Protein AF-A0A6P2RUF4-F1 (afdb_monomer_lite)

Secondary structure (DSSP, 8-state):
----------------PPPP--------HHHHHHHHHHHHHHHTTS-HHHHHHHHHHHHHHHHHHHHHHHHHHHH--SHHHHHHHHHTSS----SSEEEP--HHHHHHHHHHHHHHHHTT---TTEEEEEEE-SSEEEEEEEETTTEEEEEEEETTTTEEEEEEESS--GGGS--TTTT--EEE--HHHHGGGB-HHHHHHTTTS--B---EEETTEEEEEEEEEEETTEEEEEEEEEEESTT--SPPB-HHHHHHHHHTTSS-TT--TTBEEEETTEEEEEEEEEEEEES-------S------------------------------

Foldseek 3Di:
DDPDDDDDDDDDDDDDDQFDFQDQDFDFLQCVVVLLVQLLVVLVVDPPVSSVVLVQQSVQVVVVVVVVLVVLCVPDPDPVSNVCNRRCNPHGDDQKGWGDDDLVVLVVQLVVLVCCQVVVPDDPQKDWDWADDPQKTKIKIQGPSNWMWIKIAGPQPRDIIIITGSHYHSSPPDALRHVAAEAEDDCVQCVVQECLVQQQVQAQHAGAGDWGDDPNFTWHFNDKDDGNQKIKTKIFGKAAPVVDPDAADRSNRVVVCVVSSSHDPPDQFRYWHAYVNGIITGHHIHMYMDNNRDDDDDPDPPPPPPDDDDDDDDDDDPDPDDDDDDDDD

Structure (mmCIF, N/CA/C/O backbone):
data_AF-A0A6P2RUF4-F1
#
_entry.id   AF-A0A6P2RUF4-F1
#
loop_
_atom_site.group_PDB
_atom_site.id
_atom_site.type_symbol
_atom_site.label_atom_id
_atom_site.label_alt_id
_atom_site.label_comp_id
_atom_site.label_asym_id
_atom_site.label_entity_id
_atom_site.label_seq_id
_atom_site.pdbx_PDB_ins_code
_atom_site.Cartn_x
_atom_site.Cartn_y
_atom_site.Cartn_z
_atom_site.occupancy
_atom_site.B_iso_or_equiv
_atom_site.auth_seq_id
_atom_site.auth_comp_id
_atom_site.auth_asym_id
_atom_site.auth_atom_id
_atom_site.pdbx_PDB_model_num
ATOM 1 N N . MET A 1 1 ? 26.516 -6.648 -35.253 1.00 29.33 1 MET A N 1
ATOM 2 C CA . MET A 1 1 ? 26.757 -6.989 -33.838 1.00 29.33 1 MET A CA 1
ATOM 3 C C . MET A 1 1 ? 25.399 -6.951 -33.155 1.00 29.33 1 MET A C 1
ATOM 5 O O . MET A 1 1 ? 24.862 -5.873 -32.950 1.00 29.33 1 MET A O 1
ATOM 9 N N . GLN A 1 2 ? 24.774 -8.114 -32.992 1.00 25.47 2 GLN A N 1
ATOM 10 C CA . GLN A 1 2 ? 23.436 -8.259 -32.423 1.00 25.47 2 GLN A CA 1
ATOM 11 C C . GLN A 1 2 ? 23.597 -8.310 -30.902 1.00 25.47 2 GLN A C 1
ATOM 13 O O . GLN A 1 2 ? 24.119 -9.286 -30.373 1.00 25.47 2 GLN A O 1
ATOM 18 N N . ILE A 1 3 ? 23.237 -7.225 -30.220 1.00 31.23 3 ILE A N 1
ATOM 19 C CA . ILE A 1 3 ? 23.142 -7.194 -28.758 1.00 31.23 3 ILE A CA 1
ATOM 20 C C . ILE A 1 3 ? 21.803 -7.862 -28.442 1.00 31.23 3 ILE A C 1
ATOM 22 O O . ILE A 1 3 ? 20.751 -7.240 -28.559 1.00 31.23 3 ILE A O 1
ATOM 26 N N . GLY A 1 4 ? 21.844 -9.176 -28.224 1.00 31.09 4 GLY A N 1
ATOM 27 C CA . GLY A 1 4 ? 20.666 -9.986 -27.937 1.00 31.09 4 GLY A CA 1
ATOM 28 C C . GLY A 1 4 ? 20.158 -9.699 -26.531 1.00 31.09 4 GLY A C 1
ATOM 29 O O . GLY A 1 4 ? 20.913 -9.805 -25.568 1.00 31.09 4 GLY A O 1
ATOM 30 N N . PHE A 1 5 ? 18.887 -9.330 -26.431 1.00 43.12 5 PHE A N 1
ATOM 31 C CA . PHE A 1 5 ? 18.155 -9.378 -25.177 1.00 43.12 5 PHE A CA 1
ATOM 32 C C . PHE A 1 5 ? 17.820 -10.839 -24.869 1.00 43.12 5 PHE A C 1
ATOM 34 O O . PHE A 1 5 ? 17.279 -11.540 -25.724 1.00 43.12 5 PHE A O 1
ATOM 41 N N . ASP A 1 6 ? 18.169 -11.296 -23.670 1.00 36.38 6 ASP A N 1
ATOM 42 C CA . ASP A 1 6 ? 17.827 -12.631 -23.186 1.00 36.38 6 ASP A CA 1
ATOM 43 C C . ASP A 1 6 ? 16.490 -12.555 -22.435 1.00 36.38 6 ASP A C 1
ATOM 45 O O . ASP A 1 6 ? 16.421 -12.083 -21.296 1.00 36.38 6 ASP A O 1
ATOM 49 N N . PHE A 1 7 ? 15.411 -12.951 -23.111 1.00 43.47 7 PHE A N 1
ATOM 50 C CA . PHE A 1 7 ? 14.076 -13.053 -22.530 1.00 43.47 7 PHE A CA 1
ATOM 51 C C . PHE A 1 7 ? 13.758 -14.536 -22.327 1.00 43.47 7 PHE A C 1
ATOM 53 O O . PHE A 1 7 ? 13.530 -15.271 -23.285 1.00 43.47 7 PHE A O 1
ATOM 60 N N . GLY A 1 8 ? 13.779 -14.978 -21.069 1.00 34.34 8 GLY A N 1
ATOM 61 C CA . GLY A 1 8 ? 13.391 -16.336 -20.699 1.00 34.34 8 GLY A CA 1
ATOM 62 C C . GLY A 1 8 ? 11.923 -16.618 -21.028 1.00 34.34 8 GLY A C 1
ATOM 63 O O . GLY A 1 8 ? 11.067 -15.752 -20.865 1.00 34.34 8 GLY A O 1
ATOM 64 N N . ASP A 1 9 ? 11.667 -17.842 -21.480 1.00 37.94 9 ASP A N 1
ATOM 65 C CA . ASP A 1 9 ? 10.368 -18.379 -21.891 1.00 37.94 9 ASP A CA 1
ATOM 66 C C . ASP A 1 9 ? 9.356 -18.361 -20.726 1.00 37.94 9 ASP A C 1
ATOM 68 O O . ASP A 1 9 ? 9.632 -18.904 -19.650 1.00 37.94 9 ASP A O 1
ATOM 72 N N . ILE A 1 10 ? 8.193 -17.722 -20.909 1.00 41.75 10 ILE A N 1
ATOM 73 C CA . ILE A 1 10 ? 7.127 -17.665 -19.896 1.00 41.75 10 ILE A CA 1
ATOM 74 C C . ILE A 1 10 ? 5.843 -18.234 -20.500 1.00 41.75 10 ILE A C 1
ATOM 76 O O . ILE A 1 10 ? 5.136 -17.582 -21.265 1.00 41.75 10 ILE A O 1
ATOM 80 N N . GLY A 1 11 ? 5.561 -19.488 -20.149 1.00 34.41 11 GLY A N 1
ATOM 81 C CA . GLY A 1 11 ? 4.358 -20.201 -20.552 1.00 34.41 11 GLY A CA 1
ATOM 82 C C . GLY A 1 11 ? 3.099 -19.836 -19.753 1.00 34.41 11 GLY A C 1
ATOM 83 O O . GLY A 1 11 ? 3.159 -19.449 -18.588 1.00 34.41 11 GLY A O 1
ATOM 84 N N . ALA A 1 12 ? 1.971 -20.104 -20.422 1.00 34.78 12 ALA A N 1
ATOM 85 C CA . ALA A 1 12 ? 0.573 -20.173 -19.980 1.00 34.78 12 ALA A CA 1
ATOM 86 C C . ALA A 1 12 ? -0.125 -18.862 -19.559 1.00 34.78 12 ALA A C 1
ATOM 88 O O . ALA A 1 12 ? 0.010 -18.366 -18.442 1.00 34.78 12 ALA A O 1
ATOM 89 N N . VAL A 1 13 ? -1.000 -18.394 -20.461 1.00 37.53 13 VAL A N 1
ATOM 90 C CA . VAL A 1 13 ? -2.043 -17.385 -20.229 1.00 37.53 13 VAL A CA 1
ATOM 91 C C . VAL A 1 13 ? -2.983 -17.884 -19.127 1.00 37.53 13 VAL A C 1
ATOM 93 O O . VAL A 1 13 ? -3.728 -18.844 -19.326 1.00 37.53 13 VAL A O 1
ATOM 96 N N . LYS A 1 14 ? -2.929 -17.249 -17.951 1.00 35.69 14 LYS A N 1
ATOM 97 C CA . LYS A 1 14 ? -3.907 -17.454 -16.877 1.00 35.69 14 LYS A CA 1
ATOM 98 C C . LYS A 1 14 ? -5.155 -16.616 -17.145 1.00 35.69 14 LYS A C 1
ATOM 100 O O . LYS A 1 14 ? -5.070 -15.469 -17.573 1.00 35.69 14 LYS A O 1
ATOM 105 N N . GLU A 1 15 ? -6.301 -17.221 -16.872 1.00 29.05 15 GLU A N 1
ATOM 106 C CA . GLU A 1 15 ? -7.628 -16.613 -16.920 1.00 29.05 15 GLU A CA 1
ATOM 107 C C . GLU A 1 15 ? -7.664 -15.336 -16.056 1.00 29.05 15 GLU A C 1
ATOM 109 O O . GLU A 1 15 ? -7.283 -15.355 -14.882 1.00 29.05 15 GLU A O 1
ATOM 114 N N . VAL A 1 16 ? -8.064 -14.208 -16.653 1.00 40.50 16 VAL A N 1
ATOM 115 C CA . VAL A 1 16 ? -8.092 -12.896 -15.991 1.00 40.50 16 VAL A CA 1
ATOM 116 C C . VAL A 1 16 ? -9.360 -12.807 -15.144 1.00 40.50 16 VAL A C 1
ATOM 118 O O . VAL A 1 16 ? -10.446 -12.529 -15.652 1.00 40.50 16 VAL A O 1
ATOM 121 N N . LEU A 1 17 ? -9.228 -13.066 -13.843 1.00 38.59 17 LEU A N 1
ATOM 122 C CA . LEU A 1 17 ? -10.263 -12.741 -12.860 1.00 38.59 17 LEU A CA 1
ATOM 123 C C . LEU A 1 17 ? -10.517 -11.218 -12.862 1.00 38.59 17 LEU A C 1
ATOM 125 O O . LEU A 1 17 ? -9.578 -10.453 -13.097 1.00 38.59 17 LEU A O 1
ATOM 129 N N . PRO A 1 18 ? -11.753 -10.750 -12.597 1.00 45.94 18 PRO A N 1
ATOM 130 C CA . PRO A 1 18 ? -12.026 -9.321 -12.470 1.00 45.94 18 PRO A CA 1
ATOM 131 C C . PRO A 1 18 ? -11.094 -8.699 -11.421 1.00 45.94 18 PRO A C 1
ATOM 133 O O . PRO A 1 18 ? -10.984 -9.209 -10.305 1.00 45.94 18 PRO A O 1
ATOM 136 N N . SER A 1 19 ? -10.398 -7.623 -11.809 1.00 54.00 19 SER A N 1
ATOM 137 C CA . SER A 1 19 ? -9.407 -6.951 -10.960 1.00 54.00 19 SER A CA 1
ATOM 138 C C . SER A 1 19 ? -10.047 -6.529 -9.632 1.00 54.00 19 SER A C 1
ATOM 140 O O . SER A 1 19 ? -11.151 -5.971 -9.646 1.00 54.00 19 SER A O 1
ATOM 142 N N . PRO A 1 20 ? -9.403 -6.782 -8.479 1.00 64.81 20 PRO A N 1
ATOM 143 C CA . PRO A 1 20 ? -9.912 -6.292 -7.210 1.00 64.81 20 PRO A CA 1
ATOM 144 C C . PRO A 1 20 ? -9.980 -4.761 -7.229 1.00 64.81 20 PRO A C 1
ATOM 146 O O . PRO A 1 20 ? -9.046 -4.084 -7.656 1.00 64.81 20 PRO A O 1
ATOM 149 N N . VAL A 1 21 ? -11.092 -4.209 -6.746 1.00 79.19 21 VAL A N 1
ATOM 150 C CA . VAL A 1 21 ? -11.297 -2.760 -6.708 1.00 79.19 21 VAL A CA 1
ATOM 151 C C . VAL A 1 21 ? -10.516 -2.179 -5.525 1.00 79.19 21 VAL A C 1
ATOM 153 O O . VAL A 1 21 ? -10.873 -2.394 -4.368 1.00 79.19 21 VAL A O 1
ATOM 156 N N . TRP A 1 22 ? -9.483 -1.385 -5.802 1.00 80.62 22 TRP A N 1
ATOM 157 C CA . TRP A 1 22 ? -8.642 -0.661 -4.834 1.00 80.62 22 TRP A CA 1
ATOM 158 C C . TRP A 1 22 ? -9.345 0.538 -4.180 1.00 80.62 22 TRP A C 1
ATOM 160 O O . TRP A 1 22 ? -8.706 1.522 -3.800 1.00 80.62 22 TRP A O 1
ATOM 170 N N . LYS A 1 23 ? -10.675 0.492 -4.077 1.00 79.94 23 LYS A N 1
ATOM 171 C CA . LYS A 1 23 ? -11.485 1.566 -3.513 1.00 79.94 23 LYS A CA 1
ATOM 172 C C . LYS A 1 23 ? -11.602 1.331 -2.010 1.00 79.94 23 LYS A C 1
ATOM 174 O O . LYS A 1 23 ? -12.264 0.371 -1.619 1.00 79.94 23 LYS A O 1
ATOM 179 N N . PRO A 1 24 ? -10.996 2.177 -1.158 1.00 76.00 24 PRO A N 1
ATOM 180 C CA . PRO A 1 24 ? -11.224 2.074 0.276 1.00 76.00 24 PRO A CA 1
ATOM 181 C C . PRO A 1 24 ? -12.705 2.325 0.563 1.00 76.00 24 PRO A C 1
ATOM 183 O O . PRO A 1 24 ? -13.324 3.188 -0.074 1.00 76.00 24 PRO A O 1
ATOM 186 N N . ALA A 1 25 ? -13.278 1.595 1.521 1.00 78.19 25 ALA A N 1
ATOM 187 C CA . ALA A 1 25 ? -14.630 1.910 1.952 1.00 78.19 25 ALA A CA 1
ATOM 188 C C . ALA A 1 25 ? -14.626 3.274 2.647 1.00 78.19 25 ALA A C 1
ATOM 190 O O . ALA A 1 25 ? -13.729 3.610 3.422 1.00 78.19 25 ALA A O 1
ATOM 191 N N . ARG A 1 26 ? -15.641 4.073 2.341 1.00 77.81 26 ARG A N 1
ATOM 192 C CA . ARG A 1 26 ? -15.817 5.419 2.878 1.00 77.81 26 ARG A CA 1
ATOM 193 C C . ARG A 1 26 ? -17.242 5.516 3.398 1.00 77.81 26 ARG A C 1
ATOM 195 O O . ARG A 1 26 ? -18.123 5.878 2.622 1.00 77.81 26 ARG A O 1
ATOM 202 N N . PRO A 1 27 ? -17.492 5.074 4.641 1.00 77.62 27 PRO A N 1
ATOM 203 C CA . PRO A 1 27 ? -18.815 5.204 5.222 1.00 77.62 27 PRO A CA 1
ATOM 204 C C . PRO A 1 27 ? -19.169 6.684 5.355 1.00 77.62 27 PRO A C 1
ATOM 206 O O . PRO A 1 27 ? -18.312 7.510 5.680 1.00 77.62 27 PRO A O 1
ATOM 209 N N . SER A 1 28 ? -20.433 7.010 5.113 1.00 79.56 28 SER A N 1
ATOM 210 C CA . SER A 1 28 ? -20.954 8.347 5.393 1.00 79.56 28 SER A CA 1
ATOM 211 C C . SER A 1 28 ? -20.921 8.638 6.900 1.00 79.56 28 SER A C 1
ATOM 213 O O . SER A 1 28 ? -20.895 7.719 7.728 1.00 79.56 28 SER A O 1
ATOM 215 N N . LEU A 1 29 ? -20.979 9.917 7.285 1.00 78.44 29 LEU A N 1
ATOM 216 C CA . LEU A 1 29 ? -21.034 10.296 8.705 1.00 78.44 29 LEU A CA 1
ATOM 217 C C . LEU A 1 29 ? -22.257 9.698 9.414 1.00 78.44 29 LEU A C 1
ATOM 219 O O . LEU A 1 29 ? -22.182 9.347 10.590 1.00 78.44 29 LEU A O 1
ATOM 223 N N . ARG A 1 30 ? -23.372 9.532 8.691 1.00 79.56 30 ARG A N 1
ATOM 224 C CA . ARG A 1 30 ? -24.600 8.907 9.208 1.00 79.56 30 ARG A CA 1
ATOM 225 C C . ARG A 1 30 ? -24.425 7.433 9.536 1.00 79.56 30 ARG A C 1
ATOM 227 O O . ARG A 1 30 ? -24.973 6.947 10.521 1.00 79.56 30 ARG A O 1
ATOM 234 N N . GLU A 1 31 ? -23.694 6.712 8.698 1.00 84.81 31 GLU A N 1
ATOM 235 C CA . GLU A 1 31 ? -23.482 5.278 8.886 1.00 84.81 31 GLU A CA 1
ATOM 236 C C . GLU A 1 31 ? -22.466 4.996 9.982 1.00 84.81 31 GLU A C 1
ATOM 238 O O . GLU A 1 31 ? -22.540 3.958 10.637 1.00 84.81 31 GLU A O 1
ATOM 243 N N . TRP A 1 32 ? -21.529 5.916 10.189 1.00 83.69 32 TRP A N 1
ATOM 244 C CA . TRP A 1 32 ? -20.352 5.672 10.999 1.00 83.69 32 TRP A CA 1
ATOM 245 C C . TRP A 1 32 ? -20.669 5.304 12.460 1.00 83.69 32 TRP A C 1
ATOM 247 O O . TRP A 1 32 ? -20.106 4.336 12.968 1.00 83.69 32 TRP A O 1
ATOM 257 N N . GLY A 1 33 ? -21.625 5.986 13.105 1.00 84.75 33 GLY A N 1
ATOM 258 C CA . GLY A 1 33 ? -22.038 5.652 14.477 1.00 84.75 33 GLY A CA 1
ATOM 259 C C . GLY A 1 33 ? -22.602 4.232 14.587 1.00 84.75 33 GLY A C 1
ATOM 260 O O . GLY A 1 33 ? -22.160 3.446 15.421 1.00 84.75 33 GLY A O 1
ATOM 261 N N . ARG A 1 34 ? -23.500 3.861 13.664 1.00 89.94 34 ARG A N 1
ATOM 262 C CA . ARG A 1 34 ? -24.049 2.499 13.590 1.00 89.94 34 ARG A CA 1
ATOM 263 C C . ARG A 1 34 ? -22.948 1.463 13.352 1.00 89.94 34 ARG A C 1
ATOM 265 O O . ARG A 1 34 ? -22.972 0.409 13.975 1.00 89.94 34 ARG A O 1
ATOM 272 N N . LEU A 1 35 ? -22.004 1.750 12.454 1.00 90.62 35 LEU A N 1
ATOM 273 C CA . LEU A 1 35 ? -20.911 0.834 12.126 1.00 90.62 35 LEU A CA 1
ATOM 274 C C . LEU A 1 35 ? -19.967 0.606 13.310 1.00 90.62 35 LEU A C 1
ATOM 276 O O . LEU A 1 35 ? -19.526 -0.523 13.503 1.00 90.62 35 LEU A O 1
ATOM 280 N N . LEU A 1 36 ? -19.680 1.634 14.114 1.00 91.56 36 LEU A N 1
ATOM 281 C CA . LEU A 1 36 ? -18.925 1.441 15.351 1.00 91.56 36 LEU A CA 1
ATOM 282 C C . LEU A 1 36 ? -19.688 0.600 16.368 1.00 91.56 36 LEU A C 1
ATOM 284 O O . LEU A 1 36 ? -19.091 -0.279 16.976 1.00 91.56 36 LEU A O 1
ATOM 288 N N . ASP A 1 37 ? -20.984 0.846 16.549 1.00 93.12 37 ASP A N 1
ATOM 289 C CA . ASP A 1 37 ? -21.790 0.076 17.500 1.00 93.12 37 ASP A CA 1
ATOM 290 C C . ASP A 1 37 ? -21.910 -1.397 17.060 1.00 93.12 37 ASP A C 1
ATOM 292 O O . ASP A 1 37 ? -21.894 -2.316 17.882 1.00 93.12 37 ASP A O 1
ATOM 296 N N . ASP A 1 38 ? -21.991 -1.645 15.749 1.00 94.50 38 ASP A N 1
ATOM 297 C CA . ASP A 1 38 ? -21.906 -2.986 15.166 1.00 94.50 38 ASP A CA 1
ATOM 298 C C . ASP A 1 38 ? -20.533 -3.626 15.435 1.00 94.50 38 ASP A C 1
ATOM 300 O O . ASP A 1 38 ? -20.474 -4.763 15.917 1.00 94.50 38 ASP A O 1
ATOM 304 N N . ALA A 1 39 ? -19.443 -2.888 15.200 1.00 94.69 39 ALA A N 1
ATOM 305 C CA . ALA A 1 39 ? -18.080 -3.348 15.450 1.00 94.69 39 ALA A CA 1
ATOM 306 C C . ALA A 1 39 ? -17.830 -3.649 16.937 1.00 94.69 39 ALA A C 1
ATOM 308 O O . ALA A 1 39 ? -17.214 -4.661 17.261 1.00 94.69 39 ALA A O 1
ATOM 309 N N . GLU A 1 40 ? -18.352 -2.830 17.850 1.00 95.56 40 GLU A N 1
ATOM 310 C CA . GLU A 1 40 ? -18.235 -3.013 19.299 1.00 95.56 40 GLU A CA 1
ATOM 311 C C . GLU A 1 40 ? -18.977 -4.263 19.783 1.00 95.56 40 GLU A C 1
ATOM 313 O O . GLU A 1 40 ? -18.505 -4.973 20.671 1.00 95.56 40 GLU A O 1
ATOM 318 N N . ARG A 1 41 ? -20.114 -4.605 19.170 1.00 95.88 41 ARG A N 1
ATOM 319 C CA . ARG A 1 41 ? -20.782 -5.885 19.444 1.00 95.88 41 ARG A CA 1
ATOM 320 C C . ARG A 1 41 ? -19.980 -7.064 18.906 1.00 95.88 41 ARG A C 1
ATOM 322 O O . ARG A 1 41 ? -19.810 -8.059 19.610 1.00 95.88 41 ARG A O 1
ATOM 329 N N . ALA A 1 42 ? -19.480 -6.954 17.678 1.00 95.19 42 ALA A N 1
ATOM 330 C CA . ALA A 1 42 ? -18.713 -8.013 17.032 1.00 95.19 42 ALA A CA 1
ATOM 331 C C . ALA A 1 42 ? -17.363 -8.270 17.729 1.00 95.19 42 ALA A C 1
ATOM 333 O O . ALA A 1 42 ? -16.947 -9.424 17.843 1.00 95.19 42 ALA A O 1
ATOM 334 N N . VAL A 1 43 ? -16.718 -7.235 18.285 1.00 96.38 43 VAL A N 1
ATOM 335 C CA . VAL A 1 43 ? -15.415 -7.358 18.962 1.00 96.38 43 VAL A CA 1
ATOM 336 C C . VAL A 1 43 ? -15.465 -8.310 20.159 1.00 96.38 43 VAL A C 1
ATOM 338 O O . VAL A 1 43 ? -14.493 -9.010 20.438 1.00 96.38 43 VAL A O 1
ATOM 341 N N . GLN A 1 44 ? -16.618 -8.414 20.830 1.00 95.19 44 GLN A N 1
ATOM 342 C CA . GLN A 1 44 ? -16.803 -9.295 21.988 1.00 95.19 44 GLN A CA 1
ATOM 343 C C . GLN A 1 44 ? -16.705 -10.783 21.637 1.00 95.19 44 GLN A C 1
ATOM 345 O O . GLN A 1 44 ? -16.486 -11.613 22.523 1.00 95.19 44 GLN A O 1
ATOM 350 N N . LEU A 1 45 ? -16.850 -11.127 20.355 1.00 93.56 45 LEU A N 1
ATOM 351 C CA . LEU A 1 45 ? -16.741 -12.493 19.851 1.00 93.56 45 LEU A CA 1
ATOM 352 C C . LEU A 1 45 ? -15.304 -12.866 19.461 1.00 93.56 45 LEU A C 1
ATOM 354 O O . LEU A 1 45 ? -15.027 -14.043 19.242 1.00 93.56 45 LEU A O 1
ATOM 358 N N . LEU A 1 46 ? -14.386 -11.896 19.398 1.00 94.38 46 LEU A N 1
ATOM 359 C CA . LEU A 1 46 ? -12.997 -12.142 19.017 1.00 94.38 46 LEU A CA 1
ATOM 360 C C . LEU A 1 46 ? -12.196 -12.818 20.144 1.00 94.38 46 LEU A C 1
ATOM 362 O O . LEU A 1 46 ? -12.539 -12.661 21.327 1.00 94.38 46 LEU A O 1
ATOM 366 N N . PRO A 1 47 ? -11.102 -13.534 19.814 1.00 92.88 47 PRO A N 1
ATOM 367 C CA . PRO A 1 47 ? -10.161 -14.038 20.809 1.00 92.88 47 PRO A CA 1
ATOM 368 C C . PRO A 1 47 ? -9.546 -12.904 21.642 1.00 92.88 47 PRO A C 1
ATOM 370 O O . PRO A 1 47 ? -9.621 -11.732 21.282 1.00 92.88 47 PRO A O 1
ATOM 373 N N . TYR A 1 48 ? -8.957 -13.249 22.790 1.00 93.06 48 TYR A N 1
ATOM 374 C CA . TYR A 1 48 ? -8.533 -12.274 23.805 1.00 93.06 48 TYR A CA 1
ATOM 375 C C . TYR A 1 48 ? -7.621 -11.160 23.259 1.00 93.06 48 TYR A C 1
ATOM 377 O O . TYR A 1 48 ? -7.840 -9.989 23.568 1.00 93.06 48 TYR A O 1
ATOM 385 N N . VAL A 1 49 ? -6.626 -11.514 22.438 1.00 92.75 49 VAL A N 1
ATOM 386 C CA . VAL A 1 49 ? -5.635 -10.560 21.918 1.00 92.75 49 VAL A CA 1
ATOM 387 C C . VAL A 1 49 ? -6.273 -9.611 20.905 1.00 92.75 49 VAL A C 1
ATOM 389 O O . VAL A 1 49 ? -6.202 -8.394 21.073 1.00 92.75 49 VAL A O 1
ATOM 392 N N . GLU A 1 50 ? -6.962 -10.146 19.897 1.00 94.56 50 GLU A N 1
ATOM 393 C CA . GLU A 1 50 ? -7.643 -9.355 18.871 1.00 94.56 50 GLU A CA 1
ATOM 394 C C . GLU A 1 50 ? -8.726 -8.479 19.488 1.00 94.56 50 GLU A C 1
ATOM 396 O O . GLU A 1 50 ? -8.841 -7.310 19.132 1.00 94.56 50 GLU A O 1
ATOM 401 N N . ARG A 1 51 ? -9.473 -9.003 20.464 1.00 95.81 51 ARG A N 1
ATOM 402 C CA . ARG A 1 51 ? -10.467 -8.228 21.204 1.00 95.81 51 ARG A CA 1
ATOM 403 C C . ARG A 1 51 ? -9.842 -7.001 21.854 1.00 95.81 51 ARG A C 1
ATOM 405 O O . ARG A 1 51 ? -10.355 -5.907 21.665 1.00 95.81 51 ARG A O 1
ATOM 412 N N . ALA A 1 52 ? -8.731 -7.161 22.573 1.00 95.00 52 ALA A N 1
ATOM 413 C CA . ALA A 1 52 ? -8.051 -6.039 23.215 1.00 95.00 52 ALA A CA 1
ATOM 414 C C . ALA A 1 52 ? -7.569 -4.993 22.193 1.00 95.00 52 ALA A C 1
ATOM 416 O O . ALA A 1 52 ? -7.782 -3.796 22.391 1.00 95.00 52 ALA A O 1
ATOM 417 N N . ILE A 1 53 ? -6.975 -5.444 21.081 1.00 95.38 53 ILE A N 1
ATOM 418 C CA . ILE A 1 53 ? -6.491 -4.571 20.000 1.00 95.38 53 ILE A CA 1
ATOM 419 C C . ILE A 1 53 ? -7.649 -3.783 19.379 1.00 95.38 53 ILE A C 1
ATOM 421 O O . ILE A 1 53 ? -7.597 -2.554 19.296 1.00 95.38 53 ILE A O 1
ATOM 425 N N . PHE A 1 54 ? -8.701 -4.477 18.944 1.00 96.69 54 PHE A N 1
ATOM 426 C CA . PHE A 1 54 ? -9.826 -3.851 18.260 1.00 96.69 54 PHE A CA 1
ATOM 427 C C . PHE A 1 54 ? -10.653 -2.974 19.199 1.00 96.69 54 PHE A C 1
ATOM 429 O O . PHE A 1 54 ? -11.061 -1.900 18.774 1.00 96.69 54 PHE A O 1
ATOM 436 N N . SER A 1 55 ? -10.849 -3.349 20.467 1.00 96.38 55 SER A N 1
ATOM 437 C CA . SER A 1 55 ? -11.532 -2.486 21.439 1.00 96.38 55 SER A CA 1
ATOM 438 C C . SER A 1 55 ? -10.812 -1.145 21.604 1.00 96.38 55 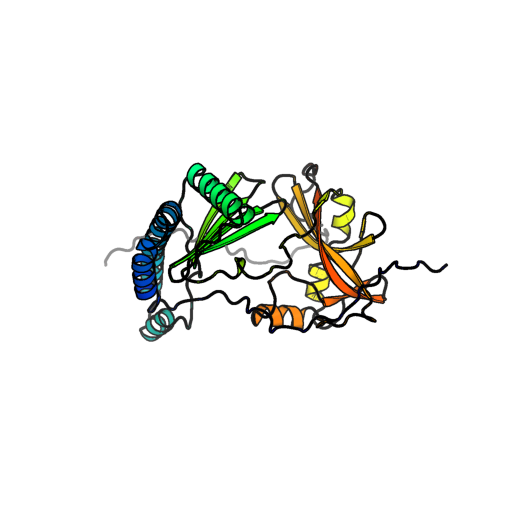SER A C 1
ATOM 440 O O . SER A 1 55 ? -11.457 -0.105 21.524 1.00 96.38 55 SER A O 1
ATOM 442 N N . ALA A 1 56 ? -9.480 -1.142 21.736 1.00 94.69 56 ALA A N 1
ATOM 443 C CA . ALA A 1 56 ? -8.712 0.104 21.811 1.00 94.69 56 ALA A CA 1
ATOM 444 C C . ALA A 1 56 ? -8.837 0.948 20.528 1.00 94.69 56 ALA A C 1
ATOM 446 O O . ALA A 1 56 ? -8.965 2.171 20.586 1.00 94.69 56 ALA A O 1
ATOM 447 N N . CYS A 1 57 ? -8.839 0.298 19.362 1.00 95.38 57 CYS A N 1
ATOM 448 C CA . CYS A 1 57 ? -8.987 0.977 18.076 1.00 95.38 57 CYS A CA 1
ATOM 449 C C . CYS A 1 57 ? -10.394 1.563 17.866 1.00 95.38 57 CYS A C 1
ATOM 451 O O . CYS A 1 57 ? -10.516 2.661 17.327 1.00 95.38 57 CYS A O 1
ATOM 453 N N . ILE A 1 58 ? -11.442 0.854 18.296 1.00 95.00 58 ILE A N 1
ATOM 454 C CA . ILE A 1 58 ? -12.841 1.304 18.236 1.00 95.00 58 ILE A CA 1
ATOM 455 C C . ILE A 1 58 ? -13.039 2.526 19.135 1.00 95.00 58 ILE A C 1
ATOM 457 O O . ILE A 1 58 ? -13.617 3.510 18.682 1.00 95.00 58 ILE A O 1
ATOM 461 N N . GLU A 1 59 ? -12.507 2.510 20.359 1.00 93.62 59 GLU A N 1
ATOM 462 C CA . GLU A 1 59 ? -12.550 3.666 21.266 1.00 93.62 59 GLU A CA 1
ATOM 463 C C . GLU A 1 59 ? -11.825 4.883 20.674 1.00 93.62 59 GLU A C 1
ATOM 465 O O . GLU A 1 59 ? -12.379 5.982 20.615 1.00 93.62 59 GLU A O 1
ATOM 470 N N . ALA A 1 60 ? -10.615 4.689 20.138 1.00 92.00 60 ALA A N 1
ATOM 471 C CA . ALA A 1 60 ? -9.874 5.762 19.474 1.00 92.00 60 ALA A CA 1
ATOM 472 C C . ALA A 1 60 ? -10.627 6.316 18.251 1.00 92.00 60 ALA A C 1
ATOM 474 O O . ALA A 1 60 ? -10.673 7.530 18.039 1.00 92.00 60 ALA A O 1
ATOM 475 N N . ALA A 1 61 ? -11.258 5.441 17.462 1.00 90.50 61 ALA A N 1
ATOM 476 C CA . ALA A 1 61 ? -12.131 5.845 16.369 1.00 90.50 61 ALA A CA 1
ATOM 477 C C . ALA A 1 61 ? -13.316 6.664 16.874 1.00 90.50 61 ALA A C 1
ATOM 479 O O . ALA A 1 61 ? -13.599 7.706 16.279 1.00 90.50 61 ALA A O 1
ATOM 480 N N . ARG A 1 62 ? -13.957 6.233 17.970 1.00 90.00 62 ARG A N 1
ATOM 481 C CA . ARG A 1 62 ? -15.108 6.905 18.581 1.00 90.00 62 ARG A CA 1
ATOM 482 C C . ARG A 1 62 ? -14.790 8.369 18.893 1.00 90.00 62 ARG A C 1
ATOM 484 O O . ARG A 1 62 ? -15.508 9.261 18.443 1.00 90.00 62 ARG A O 1
ATOM 491 N N . THR A 1 63 ? -13.669 8.598 19.569 1.00 88.06 63 THR A N 1
ATOM 492 C CA . THR A 1 63 ? -13.187 9.936 19.937 1.00 88.06 63 THR A CA 1
ATOM 493 C C . THR A 1 63 ? -12.800 10.763 18.713 1.00 88.06 63 THR A C 1
ATOM 495 O O . THR A 1 63 ? -13.405 11.801 18.456 1.00 88.06 63 THR A O 1
ATOM 498 N N . HIS A 1 64 ? -11.858 10.276 17.895 1.00 84.00 64 HIS A N 1
ATOM 499 C CA . HIS A 1 64 ? -11.303 11.043 16.771 1.00 84.00 64 HIS A CA 1
ATOM 500 C C . HIS A 1 64 ? -12.382 11.546 15.803 1.00 84.00 64 HIS A C 1
ATOM 502 O O . HIS A 1 64 ? -12.295 12.634 15.233 1.00 84.00 64 HIS A O 1
ATOM 508 N N . ARG A 1 65 ? -13.403 10.725 15.569 1.00 80.50 65 ARG A N 1
ATOM 509 C CA . ARG A 1 65 ? -14.473 11.029 14.617 1.00 80.50 65 ARG A CA 1
ATOM 510 C C . ARG A 1 65 ? -15.571 11.875 15.223 1.00 80.50 65 ARG A C 1
ATOM 512 O O . ARG A 1 65 ? -16.160 12.647 14.478 1.00 80.50 65 ARG A O 1
ATOM 519 N N . GLY A 1 66 ? -15.807 11.777 16.532 1.00 80.94 66 GLY A N 1
ATOM 520 C CA . GLY A 1 66 ? -16.602 12.771 17.249 1.00 80.94 66 GLY A CA 1
ATOM 521 C C . GLY A 1 66 ? -16.055 14.173 16.981 1.00 80.94 66 GLY A C 1
ATOM 522 O O . GLY A 1 66 ? -16.774 15.017 16.447 1.00 80.94 66 GLY A O 1
ATOM 523 N N . ASP A 1 67 ? -14.750 14.361 17.191 1.00 83.00 67 ASP A N 1
ATOM 524 C CA . ASP A 1 67 ? -14.067 15.641 16.962 1.00 83.00 67 ASP A CA 1
ATOM 525 C C . ASP A 1 67 ? -14.095 16.077 15.488 1.00 83.00 67 ASP A C 1
ATOM 527 O O . ASP A 1 67 ? -14.163 17.260 15.150 1.00 83.00 67 ASP A O 1
ATOM 531 N N . GLU A 1 68 ? -13.980 15.130 14.558 1.00 79.69 68 GLU A N 1
ATOM 532 C CA . GLU A 1 68 ? -14.014 15.410 13.121 1.00 79.69 68 GLU A CA 1
ATOM 533 C C . GLU A 1 68 ? -15.414 15.813 12.641 1.00 79.69 68 GLU A C 1
ATOM 535 O O . GLU A 1 68 ? -15.542 16.773 11.874 1.00 79.69 68 GLU A O 1
ATOM 540 N N . ILE A 1 69 ? -16.458 15.142 13.133 1.00 79.44 69 ILE A N 1
ATOM 541 C CA . ILE A 1 69 ? -17.858 15.489 12.872 1.00 79.44 69 ILE A CA 1
ATOM 542 C C . ILE A 1 69 ? -18.160 16.866 13.459 1.00 79.44 69 ILE A C 1
ATOM 544 O O . ILE A 1 69 ? -18.677 17.720 12.746 1.00 79.44 69 ILE A O 1
ATOM 548 N N . GLU A 1 70 ? -17.790 17.125 14.712 1.00 83.88 70 GLU A N 1
ATOM 549 C CA . GLU A 1 70 ? -18.024 18.414 15.369 1.00 83.88 70 GLU A CA 1
ATOM 550 C C . GLU A 1 70 ? -17.348 19.573 14.620 1.00 83.88 70 GLU A C 1
ATOM 552 O O . GLU A 1 70 ? -17.992 20.581 14.296 1.00 83.88 70 GLU A O 1
ATOM 557 N N . ARG A 1 71 ? -16.070 19.410 14.251 1.00 82.31 71 ARG A N 1
ATOM 558 C CA . ARG A 1 71 ? -15.338 20.400 13.443 1.00 82.31 71 ARG A CA 1
ATOM 559 C C . ARG A 1 71 ? -15.995 20.628 12.085 1.00 82.31 71 ARG A C 1
ATOM 561 O O . ARG A 1 71 ? -16.098 21.771 11.641 1.00 82.31 71 ARG A O 1
ATOM 568 N N . SER A 1 72 ? -16.453 19.563 11.432 1.00 77.94 72 SER A N 1
ATOM 569 C CA . SER A 1 72 ? -17.116 19.646 10.124 1.00 77.94 72 SER A CA 1
ATOM 570 C C . SER A 1 72 ? -18.465 20.362 10.221 1.00 77.94 72 SER A C 1
ATOM 572 O O . SER A 1 72 ? -18.747 21.262 9.431 1.00 77.94 72 SER A O 1
ATOM 574 N N . MET A 1 73 ? -19.263 20.038 11.240 1.00 80.25 73 MET A N 1
ATOM 575 C CA . MET A 1 73 ? -20.573 20.649 11.480 1.00 80.25 73 MET A CA 1
ATOM 576 C C . MET A 1 73 ? -20.467 22.134 11.842 1.00 80.25 73 MET A C 1
ATOM 578 O O . MET A 1 73 ? -21.325 22.920 11.442 1.00 80.25 73 MET A O 1
ATOM 582 N N . THR A 1 74 ? -19.396 22.530 12.535 1.00 83.81 74 THR A N 1
ATOM 583 C CA . THR A 1 74 ? -19.106 23.937 12.864 1.00 83.81 74 THR A CA 1
ATOM 584 C C . THR A 1 74 ? -18.716 24.752 11.626 1.00 83.81 74 THR A C 1
ATOM 586 O O . THR A 1 74 ? -19.041 25.933 11.531 1.00 83.81 74 THR A O 1
ATOM 589 N N . ARG A 1 75 ? -18.030 24.133 10.655 1.00 81.06 75 ARG A N 1
ATOM 590 C CA . ARG A 1 75 ? -17.607 24.794 9.406 1.00 81.06 75 ARG A CA 1
ATOM 591 C C . ARG A 1 75 ? -18.730 24.935 8.382 1.00 81.06 75 ARG A C 1
ATOM 593 O O . ARG A 1 75 ? -18.655 25.829 7.541 1.00 81.06 75 ARG A O 1
ATOM 600 N N . ALA A 1 76 ? -19.740 24.071 8.437 1.00 84.06 76 ALA A N 1
ATOM 601 C CA . ALA A 1 76 ? -20.885 24.124 7.538 1.00 84.06 76 ALA A CA 1
ATOM 602 C C . ALA A 1 76 ? -21.757 25.355 7.837 1.00 84.06 76 ALA A C 1
ATOM 604 O O . ALA A 1 76 ? -22.312 25.494 8.931 1.00 84.06 76 ALA A O 1
ATOM 605 N N . LYS A 1 77 ? -21.880 26.249 6.851 1.00 85.38 77 LYS A N 1
ATOM 606 C CA . LYS A 1 77 ? -22.575 27.540 6.975 1.00 85.38 77 LYS A CA 1
ATOM 607 C C . LYS A 1 77 ? -24.037 27.457 6.551 1.00 85.38 77 LYS A C 1
ATOM 609 O O . LYS A 1 77 ? -24.824 28.332 6.904 1.00 85.38 77 LYS A O 1
ATOM 614 N N . THR A 1 78 ? -24.403 26.418 5.806 1.00 88.12 78 THR A N 1
ATOM 615 C CA . THR A 1 78 ? -25.766 26.189 5.317 1.00 88.12 78 THR A CA 1
ATOM 616 C C . THR A 1 78 ? -26.262 24.784 5.647 1.00 88.12 78 THR A C 1
ATOM 618 O O . THR A 1 78 ? -25.479 23.848 5.815 1.00 88.12 78 THR A O 1
ATOM 621 N N . ASP A 1 79 ? -27.582 24.609 5.694 1.00 86.00 79 ASP A N 1
ATOM 622 C CA . ASP A 1 79 ? -28.183 23.288 5.915 1.00 86.00 79 ASP A CA 1
ATOM 623 C C . ASP A 1 79 ? -27.931 22.331 4.740 1.00 86.00 79 ASP A C 1
ATOM 625 O O . ASP A 1 79 ? -27.783 21.131 4.949 1.00 86.00 79 ASP A O 1
ATOM 629 N N . ALA A 1 80 ? -27.799 22.857 3.517 1.00 85.50 80 ALA A N 1
ATOM 630 C CA . ALA A 1 80 ? -27.425 22.064 2.348 1.00 85.50 80 ALA A CA 1
ATOM 631 C C . ALA A 1 80 ? -25.993 21.512 2.462 1.00 85.50 80 ALA A C 1
ATOM 633 O O . ALA A 1 80 ? -25.762 20.344 2.162 1.00 85.50 80 ALA A O 1
ATOM 634 N N . GLU A 1 81 ? -25.041 22.318 2.946 1.00 82.50 81 GLU A N 1
ATOM 635 C CA . GLU A 1 81 ? -23.670 21.861 3.215 1.00 82.50 81 GLU A CA 1
ATOM 636 C C . GLU A 1 81 ? -23.634 20.812 4.329 1.00 82.50 81 GLU A C 1
ATOM 638 O O . GLU A 1 81 ? -22.937 19.808 4.199 1.00 82.50 81 GLU A O 1
ATOM 643 N N . ARG A 1 82 ? -24.410 21.004 5.405 1.00 81.56 82 ARG A N 1
ATOM 644 C CA . ARG A 1 82 ? -24.532 20.007 6.482 1.00 81.56 82 ARG A CA 1
ATOM 645 C C . ARG A 1 82 ? -25.075 18.684 5.962 1.00 81.56 82 ARG A C 1
ATOM 647 O O . ARG A 1 82 ? -24.527 17.632 6.276 1.00 81.56 82 ARG A O 1
ATOM 654 N N . GLU A 1 83 ? -26.127 18.732 5.154 1.00 83.12 83 GLU A N 1
ATOM 655 C CA . GLU A 1 83 ? -26.738 17.531 4.593 1.00 83.12 83 GLU A CA 1
ATOM 656 C C . GLU A 1 83 ? -25.774 16.797 3.651 1.00 83.12 83 GLU A C 1
ATOM 658 O O . GLU A 1 83 ? -25.605 15.583 3.759 1.00 83.12 83 GLU A O 1
ATOM 663 N N . ALA A 1 84 ? -25.065 17.537 2.798 1.00 79.81 84 ALA A N 1
ATOM 664 C CA . ALA A 1 84 ? -24.072 16.980 1.887 1.00 79.81 84 ALA A CA 1
ATOM 665 C C . ALA A 1 84 ? -22.868 16.354 2.623 1.00 79.81 84 ALA A C 1
ATOM 667 O O . ALA A 1 84 ? -22.364 15.306 2.215 1.00 79.81 84 ALA A O 1
ATOM 668 N N . LEU A 1 85 ? -22.422 16.946 3.739 1.00 76.50 85 LEU A N 1
ATOM 669 C CA . LEU A 1 85 ? -21.398 16.355 4.613 1.00 76.50 85 LEU A CA 1
ATOM 670 C C . LEU A 1 85 ? -21.882 15.044 5.240 1.00 76.50 85 LEU A C 1
ATOM 672 O O . LEU A 1 85 ? -21.156 14.052 5.253 1.00 76.50 85 LEU A O 1
ATOM 676 N N . MET A 1 86 ? -23.123 15.021 5.729 1.00 77.88 86 MET A N 1
ATOM 677 C CA . MET A 1 86 ? -23.688 13.846 6.390 1.00 77.88 86 MET A CA 1
ATOM 678 C C . MET A 1 86 ? -23.874 12.657 5.444 1.00 77.88 86 MET A C 1
ATOM 680 O O . MET A 1 86 ? -23.737 11.512 5.881 1.00 77.88 86 MET A O 1
ATOM 684 N N . ASN A 1 87 ? -24.142 12.929 4.166 1.00 78.25 87 ASN A N 1
ATOM 685 C CA . ASN A 1 87 ? -24.310 11.921 3.120 1.00 78.25 87 ASN A CA 1
ATOM 686 C C . ASN A 1 87 ? -22.982 11.515 2.448 1.00 78.25 87 ASN A C 1
ATOM 688 O O . ASN A 1 87 ? -22.943 10.515 1.737 1.00 78.25 87 ASN A O 1
ATOM 692 N N . GLY A 1 88 ? -21.879 12.221 2.735 1.00 69.69 88 GLY A N 1
ATOM 693 C CA . GLY A 1 88 ? -20.556 11.932 2.172 1.00 69.69 88 GLY A CA 1
ATOM 694 C C . GLY A 1 88 ? -20.340 12.469 0.751 1.00 69.69 88 GLY A C 1
ATOM 695 O O . GLY A 1 88 ? -19.428 12.010 0.065 1.00 69.69 88 GLY A O 1
ATOM 696 N N . ASP A 1 89 ? -21.147 13.442 0.315 1.00 63.91 89 ASP A N 1
ATOM 697 C CA . ASP A 1 89 ? -21.166 13.956 -1.063 1.00 63.91 89 ASP A CA 1
ATOM 698 C C . ASP A 1 89 ? -20.030 14.950 -1.358 1.00 63.91 89 ASP A C 1
ATOM 700 O O . ASP A 1 89 ? -19.578 15.074 -2.495 1.00 63.91 89 ASP A O 1
ATOM 704 N N . VAL A 1 90 ? -19.569 15.680 -0.337 1.00 55.97 90 V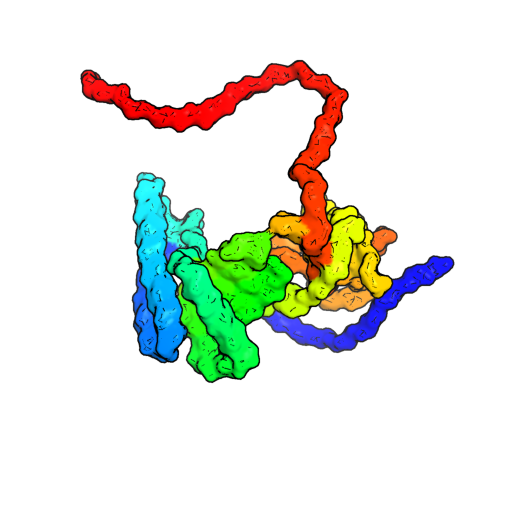AL A N 1
ATOM 705 C CA . VAL A 1 90 ? -18.624 16.808 -0.496 1.00 55.97 90 VAL A CA 1
ATOM 706 C C . VAL A 1 90 ? -17.282 16.531 0.178 1.00 55.97 90 VAL A C 1
ATOM 708 O O . VAL A 1 90 ? -16.246 17.049 -0.236 1.00 55.97 90 VAL A O 1
ATOM 711 N N . TRP A 1 91 ? -17.278 15.677 1.200 1.00 50.84 91 TRP A N 1
ATOM 712 C CA . TRP A 1 91 ? -16.082 15.325 1.946 1.00 50.84 91 TRP A CA 1
ATOM 713 C C . TRP A 1 91 ? -16.339 14.037 2.726 1.00 50.84 91 TRP A C 1
ATOM 715 O O . TRP A 1 91 ? -17.227 13.985 3.574 1.00 50.84 91 TRP A O 1
ATOM 725 N N . SER A 1 92 ? -15.569 12.989 2.436 1.00 52.41 92 SER A N 1
ATOM 726 C CA . SER A 1 92 ? -15.480 11.844 3.339 1.00 52.41 92 SER A CA 1
ATOM 727 C C . SER A 1 92 ? -14.293 12.096 4.260 1.00 52.41 92 SER A C 1
ATOM 729 O O . SER A 1 92 ? -13.193 12.315 3.738 1.00 52.41 92 SER A O 1
ATOM 731 N N . PRO A 1 93 ? -14.468 11.985 5.585 1.00 50.78 93 PRO A N 1
ATOM 732 C CA . PRO A 1 93 ? -13.357 11.822 6.511 1.00 50.78 93 PRO A CA 1
ATOM 733 C C . PRO A 1 93 ? -12.330 10.817 5.979 1.00 50.78 93 PRO A C 1
ATOM 735 O O . PRO A 1 93 ? -12.699 9.881 5.253 1.00 50.78 93 PRO A O 1
ATOM 738 N N . HIS A 1 94 ? -11.056 10.975 6.355 1.00 56.41 94 HIS A N 1
ATOM 739 C CA . HIS A 1 94 ? -10.011 9.979 6.070 1.00 56.41 94 HIS A CA 1
ATOM 740 C C . HIS A 1 94 ? -10.566 8.592 6.400 1.00 56.41 94 HIS A C 1
ATOM 742 O O . HIS A 1 94 ? -11.059 8.428 7.502 1.00 56.41 94 HIS A O 1
ATOM 748 N N . SER A 1 95 ? -10.544 7.596 5.511 1.00 64.75 95 SER A N 1
ATOM 749 C CA . SER A 1 95 ? -11.230 6.309 5.764 1.00 64.75 95 SER A CA 1
ATOM 750 C C . SER A 1 95 ? -10.667 5.520 6.957 1.00 64.75 95 SER A C 1
ATOM 752 O O . SER A 1 95 ? -11.262 4.533 7.384 1.00 64.75 95 SER A O 1
ATOM 754 N N . CYS A 1 96 ? -9.540 5.968 7.512 1.00 76.75 96 CYS A N 1
ATOM 755 C CA . CYS A 1 96 ? -8.878 5.393 8.668 1.00 76.75 96 CYS A CA 1
ATOM 756 C C . CYS A 1 96 ? -8.673 6.422 9.792 1.00 76.75 96 CYS A C 1
ATOM 758 O O . CYS A 1 96 ? -8.571 7.624 9.547 1.00 76.75 96 CYS A O 1
ATOM 760 N N . THR A 1 97 ? -8.647 5.937 11.030 1.00 87.00 97 THR A N 1
ATOM 761 C CA . THR A 1 97 ? -8.298 6.685 12.240 1.00 87.00 97 THR A CA 1
ATOM 762 C C . THR A 1 97 ? -6.891 6.294 12.670 1.00 87.00 97 THR A C 1
ATOM 764 O O . THR A 1 97 ? -6.598 5.103 12.778 1.00 87.00 97 THR A O 1
ATOM 767 N N . THR A 1 98 ? -6.032 7.273 12.949 1.00 89.44 98 THR A N 1
ATOM 768 C CA . THR A 1 98 ? -4.744 7.016 13.605 1.00 89.44 98 THR A CA 1
ATOM 769 C C . THR A 1 98 ? -4.982 6.747 15.087 1.00 89.44 98 THR A C 1
ATOM 771 O O . THR A 1 98 ? -5.626 7.540 15.767 1.00 89.44 98 THR A O 1
ATOM 774 N N . VAL A 1 99 ? -4.474 5.622 15.579 1.00 91.62 99 VAL A N 1
ATOM 775 C CA . VAL A 1 99 ? -4.606 5.191 16.971 1.00 91.62 99 VAL A CA 1
ATOM 776 C C . VAL A 1 99 ? -3.312 5.521 17.702 1.00 91.62 99 VAL A C 1
ATOM 778 O O . VAL A 1 99 ? -2.232 5.054 17.324 1.00 91.62 99 VAL A O 1
ATOM 781 N N . GLU A 1 100 ? -3.416 6.338 18.747 1.00 90.06 100 GLU A N 1
ATOM 782 C CA . GLU A 1 100 ? -2.286 6.635 19.620 1.00 90.06 100 GLU A CA 1
ATOM 783 C C . GLU A 1 100 ? -1.899 5.395 20.427 1.00 90.06 100 GLU A C 1
ATOM 785 O O . GLU A 1 100 ? -2.738 4.716 21.018 1.00 90.06 100 GLU A O 1
ATOM 790 N N . ALA A 1 101 ? -0.606 5.082 20.440 1.00 88.38 101 ALA A N 1
ATOM 791 C CA . ALA A 1 101 ? -0.069 3.923 21.138 1.00 88.38 101 ALA A CA 1
ATOM 792 C C . ALA A 1 101 ? 1.368 4.182 21.595 1.00 88.38 101 ALA A C 1
ATOM 794 O O . ALA A 1 101 ? 2.085 5.011 21.024 1.00 88.38 101 ALA A O 1
ATOM 795 N N . THR A 1 102 ? 1.822 3.443 22.605 1.00 90.06 102 THR A N 1
ATOM 796 C CA . THR A 1 102 ? 3.235 3.438 23.000 1.00 90.06 102 THR A CA 1
ATOM 797 C C . THR A 1 102 ? 4.085 2.716 21.948 1.00 90.06 102 THR A C 1
ATOM 799 O O . THR A 1 102 ? 3.574 1.941 21.136 1.00 90.06 102 THR A O 1
ATOM 802 N N . GLY A 1 103 ? 5.402 2.951 21.955 1.00 87.88 103 GLY A N 1
ATOM 803 C CA . GLY A 1 103 ? 6.328 2.206 21.091 1.00 87.88 103 GLY A CA 1
ATOM 804 C C . GLY A 1 103 ? 6.274 0.697 21.339 1.00 87.88 103 GLY A C 1
ATOM 805 O O . GLY A 1 103 ? 6.255 -0.078 20.390 1.00 87.88 103 GLY A O 1
ATOM 806 N N . GLU A 1 104 ? 6.148 0.294 22.603 1.00 89.94 104 GLU A N 1
ATOM 807 C CA . GLU A 1 104 ? 6.001 -1.107 23.003 1.00 89.94 104 GLU A CA 1
ATOM 808 C C . GLU A 1 104 ? 4.705 -1.733 22.470 1.00 89.94 104 GLU A C 1
ATOM 810 O O . GLU A 1 104 ? 4.737 -2.817 21.897 1.00 89.94 104 GLU A O 1
ATOM 815 N N . ALA A 1 105 ? 3.566 -1.038 22.581 1.00 90.44 105 ALA A N 1
ATOM 816 C CA . ALA A 1 105 ? 2.295 -1.537 22.057 1.00 90.44 105 ALA A CA 1
ATOM 817 C C . ALA A 1 105 ? 2.329 -1.715 20.530 1.00 90.44 105 ALA A C 1
ATOM 819 O O . ALA A 1 105 ? 1.807 -2.704 20.015 1.00 90.44 105 ALA A O 1
ATOM 820 N N . ARG A 1 106 ? 2.985 -0.794 19.806 1.00 92.31 106 ARG A N 1
ATOM 821 C CA . ARG A 1 106 ? 3.209 -0.926 18.358 1.00 92.31 106 ARG A CA 1
ATOM 822 C C . ARG A 1 106 ? 4.070 -2.137 18.017 1.00 92.31 106 ARG A C 1
ATOM 824 O O . ARG A 1 106 ? 3.655 -2.935 17.181 1.00 92.31 106 ARG A O 1
ATOM 831 N N . ALA A 1 107 ? 5.208 -2.295 18.690 1.00 90.88 107 ALA A N 1
ATOM 832 C CA . ALA A 1 107 ? 6.119 -3.412 18.457 1.00 90.88 107 ALA A CA 1
ATOM 833 C C . ALA A 1 107 ? 5.445 -4.762 18.756 1.00 90.88 107 ALA A C 1
ATOM 835 O O . ALA A 1 107 ? 5.538 -5.693 17.957 1.00 90.88 107 ALA A O 1
ATOM 836 N N . ASN A 1 108 ? 4.689 -4.849 19.855 1.00 92.56 108 ASN A N 1
ATOM 837 C CA . ASN A 1 108 ? 3.928 -6.046 20.216 1.00 92.56 108 ASN A CA 1
ATOM 838 C C . ASN A 1 108 ? 2.848 -6.372 19.174 1.00 92.56 108 ASN A C 1
ATOM 840 O O . ASN A 1 108 ? 2.698 -7.530 18.789 1.00 92.56 108 ASN A O 1
ATOM 844 N N . LEU A 1 109 ? 2.121 -5.364 18.675 1.00 94.75 109 LEU A N 1
ATOM 845 C CA . LEU A 1 109 ? 1.141 -5.552 17.603 1.00 94.75 109 LEU A CA 1
ATOM 846 C C . LEU A 1 109 ? 1.810 -6.006 16.298 1.00 94.75 109 LEU A C 1
ATOM 848 O O . LEU A 1 109 ? 1.310 -6.915 15.641 1.00 94.75 109 LEU A O 1
ATOM 852 N N . MET A 1 110 ? 2.946 -5.408 15.930 1.00 94.00 110 MET A N 1
ATOM 853 C CA . MET A 1 110 ? 3.717 -5.815 14.753 1.00 94.00 110 MET A CA 1
ATOM 854 C C . MET A 1 110 ? 4.147 -7.278 14.866 1.00 94.00 110 MET A C 1
ATOM 856 O O . MET A 1 110 ? 3.892 -8.069 13.959 1.00 94.00 110 MET A O 1
ATOM 860 N N . GLN A 1 111 ? 4.738 -7.654 16.000 1.00 92.81 111 GLN A N 1
ATOM 861 C CA . GLN A 1 111 ? 5.162 -9.024 16.264 1.00 92.81 111 GLN A CA 1
ATOM 862 C C . GLN A 1 111 ? 3.984 -10.006 16.214 1.00 92.81 111 GLN A C 1
ATOM 864 O O . GLN A 1 111 ? 4.117 -11.080 15.632 1.00 92.81 111 GLN A O 1
ATOM 869 N N . HIS A 1 112 ? 2.827 -9.6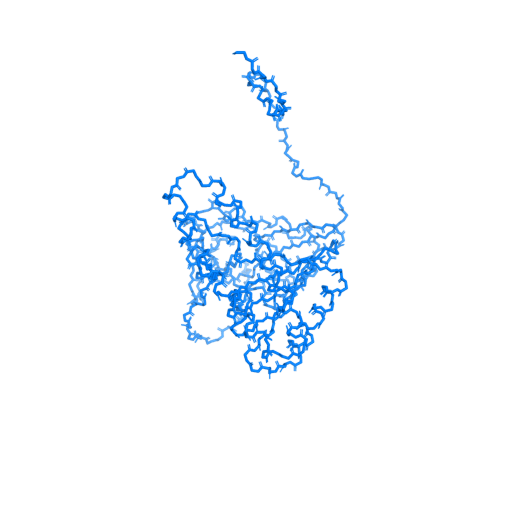33 16.771 1.00 94.00 112 HIS A N 1
ATOM 870 C CA . HIS A 1 112 ? 1.609 -10.447 16.720 1.00 94.00 112 HIS A CA 1
ATOM 871 C C . HIS A 1 112 ? 1.125 -10.675 15.284 1.00 94.00 112 HIS A C 1
ATOM 873 O O . HIS A 1 112 ? 0.844 -11.811 14.900 1.00 94.00 112 HIS A O 1
ATOM 879 N N . CYS A 1 113 ? 1.079 -9.617 14.468 1.00 94.25 113 CYS A N 1
ATOM 880 C CA . CYS A 1 113 ? 0.713 -9.709 13.054 1.00 94.25 113 CYS A CA 1
ATOM 881 C C . CYS A 1 113 ? 1.664 -10.627 12.275 1.00 94.25 113 CYS A C 1
ATOM 883 O O . CYS A 1 113 ? 1.202 -11.450 11.488 1.00 94.25 113 CYS A O 1
ATOM 885 N N . VAL A 1 114 ? 2.977 -10.500 12.504 1.00 92.06 114 VAL A N 1
ATOM 886 C CA . VAL A 1 114 ? 4.004 -11.337 11.861 1.00 92.06 114 VAL A CA 1
ATOM 887 C C . VAL A 1 114 ? 3.842 -12.797 12.256 1.00 92.06 114 VAL A C 1
ATOM 889 O O . VAL A 1 114 ? 3.683 -13.642 11.380 1.00 92.06 114 VAL A O 1
ATOM 892 N N . ALA A 1 115 ? 3.789 -13.087 13.556 1.00 93.06 115 ALA A N 1
ATOM 893 C CA . ALA A 1 115 ? 3.651 -14.453 14.048 1.00 93.06 115 ALA A CA 1
ATOM 894 C C . ALA A 1 115 ? 2.363 -15.125 13.546 1.00 93.06 115 ALA A C 1
ATOM 896 O O . ALA A 1 115 ? 2.388 -16.294 13.166 1.00 93.06 115 ALA A O 1
ATOM 897 N N . SER A 1 116 ? 1.250 -14.387 13.500 1.00 93.19 116 SER A N 1
ATOM 898 C CA . SER A 1 116 ? -0.042 -14.917 13.046 1.00 93.19 116 SER A CA 1
ATOM 899 C C . SER A 1 116 ? -0.070 -15.168 11.534 1.00 93.19 116 SER A C 1
ATOM 901 O O . SER A 1 116 ? -0.592 -16.194 11.092 1.00 93.19 116 SER A O 1
ATOM 903 N N . ALA A 1 117 ? 0.521 -14.266 10.739 1.00 90.56 117 ALA A N 1
ATOM 904 C CA . ALA A 1 117 ? 0.620 -14.420 9.288 1.00 90.56 117 ALA A CA 1
ATOM 905 C C . ALA A 1 117 ? 1.554 -15.578 8.892 1.00 90.56 117 ALA A C 1
ATOM 907 O O . ALA A 1 117 ? 1.200 -16.386 8.037 1.00 90.56 117 ALA A O 1
ATOM 908 N N . GLU A 1 118 ? 2.721 -15.694 9.532 1.00 88.38 118 GLU A N 1
ATOM 909 C CA . GLU A 1 118 ? 3.697 -16.762 9.266 1.00 88.38 118 GLU A CA 1
ATOM 910 C C . GLU A 1 118 ? 3.241 -18.123 9.801 1.00 88.38 118 GLU A C 1
ATOM 912 O O . GLU A 1 118 ? 3.470 -19.154 9.169 1.00 88.38 118 GLU A O 1
ATOM 917 N N . GLY A 1 119 ? 2.570 -18.135 10.955 1.00 83.38 119 GLY A N 1
ATOM 918 C CA . GLY A 1 119 ? 2.039 -19.347 11.575 1.00 83.38 119 GLY A CA 1
ATOM 919 C C . GLY A 1 119 ? 0.853 -19.962 10.829 1.00 83.38 119 GLY A C 1
ATOM 920 O O . GLY A 1 119 ? 0.424 -21.057 11.192 1.00 83.38 119 GLY A O 1
ATOM 921 N N . GLY A 1 120 ? 0.314 -19.280 9.810 1.00 77.00 120 GLY A N 1
ATOM 922 C CA . GLY A 1 120 ? -0.871 -19.724 9.076 1.00 77.00 120 GLY A CA 1
ATOM 923 C C . GLY A 1 120 ? -2.090 -19.862 9.985 1.00 77.00 120 GLY A C 1
ATOM 924 O O . GLY A 1 120 ? -2.862 -20.810 9.838 1.00 77.00 120 GLY A O 1
ATOM 925 N N . GLN A 1 121 ? -2.221 -18.973 10.975 1.00 72.94 121 GLN A N 1
ATOM 926 C CA . GLN A 1 121 ? -3.268 -19.077 11.981 1.00 72.94 121 GLN A CA 1
ATOM 927 C C . GLN A 1 121 ? -4.639 -18.833 11.338 1.00 72.94 121 GLN A C 1
ATOM 929 O O . GLN A 1 121 ? -5.025 -17.698 11.070 1.00 72.94 121 GLN A O 1
ATOM 934 N N . ASP A 1 122 ? -5.378 -19.914 11.101 1.00 75.00 122 ASP A N 1
ATOM 935 C CA . ASP A 1 122 ? -6.727 -19.862 10.543 1.00 75.00 122 ASP A CA 1
ATOM 936 C C . ASP A 1 122 ? -7.743 -19.672 11.675 1.00 75.00 122 ASP A C 1
ATOM 938 O O . ASP A 1 122 ? -8.270 -20.628 12.252 1.00 75.00 122 ASP A O 1
ATOM 942 N N . VAL A 1 123 ? -7.957 -18.413 12.065 1.00 80.94 123 VAL A N 1
ATOM 943 C CA . VAL A 1 123 ? -9.082 -18.046 12.930 1.00 80.94 123 VAL A CA 1
ATOM 944 C C . VAL A 1 123 ? -10.245 -17.646 12.022 1.00 80.94 123 VAL A C 1
ATOM 946 O O . VAL A 1 123 ? -10.125 -16.650 11.307 1.00 80.94 123 VAL A O 1
ATOM 949 N N . PRO A 1 124 ? -11.388 -18.358 12.052 1.00 85.50 124 PRO A N 1
ATOM 950 C CA . PRO A 1 124 ? -12.516 -18.042 11.186 1.00 85.50 124 PRO A CA 1
ATOM 951 C C . PRO A 1 124 ? -12.941 -16.575 11.293 1.00 85.50 124 PRO A C 1
ATOM 953 O O . PRO A 1 124 ? -13.256 -16.081 12.376 1.00 85.50 124 PRO A O 1
ATOM 956 N N . GLY A 1 125 ? -12.969 -15.888 10.151 1.00 88.88 125 GLY A N 1
ATOM 957 C CA . GLY A 1 125 ? -13.347 -14.477 10.072 1.00 88.88 125 GLY A CA 1
ATOM 958 C C . GLY A 1 125 ? -12.241 -13.493 10.457 1.00 88.88 125 GLY A C 1
ATOM 959 O O . GLY A 1 125 ? -12.540 -12.303 10.561 1.00 88.88 125 GLY A O 1
ATOM 960 N N . ILE A 1 126 ? -10.998 -13.949 10.647 1.00 93.81 126 ILE A N 1
ATOM 961 C CA . ILE A 1 126 ? -9.833 -13.086 10.848 1.00 93.81 126 ILE A CA 1
ATOM 962 C C . ILE A 1 126 ? -8.776 -13.393 9.788 1.00 93.81 126 ILE A C 1
ATOM 964 O O . ILE A 1 126 ? -8.403 -14.540 9.570 1.00 93.81 126 ILE A O 1
ATOM 968 N N . GLU A 1 127 ? -8.279 -12.348 9.138 1.00 94.62 127 GLU A N 1
ATOM 969 C CA . GLU A 1 127 ? -7.177 -12.423 8.187 1.00 94.62 127 GLU A CA 1
ATOM 970 C C . GLU A 1 127 ? -5.986 -11.634 8.733 1.00 94.62 127 GLU A C 1
ATOM 972 O O . GLU A 1 127 ? -6.142 -10.512 9.225 1.00 94.62 127 GLU A O 1
ATOM 977 N N . TYR A 1 128 ? -4.784 -12.185 8.578 1.00 94.75 128 TYR A N 1
ATOM 978 C CA . TYR A 1 128 ? -3.533 -11.497 8.884 1.00 94.75 128 TYR A CA 1
ATOM 979 C C . TYR A 1 128 ? -2.750 -11.287 7.599 1.00 94.75 128 TYR A C 1
ATOM 981 O O . TYR A 1 128 ? -2.709 -12.159 6.730 1.00 94.75 128 TYR A O 1
ATOM 989 N N . LYS A 1 129 ? -2.119 -10.124 7.474 1.00 94.00 129 LYS A N 1
ATOM 990 C CA . LYS A 1 129 ? -1.216 -9.845 6.362 1.00 94.00 129 LYS A CA 1
ATOM 991 C C . LYS A 1 129 ? -0.037 -9.027 6.839 1.00 94.00 129 LYS A C 1
ATOM 993 O O . LYS A 1 129 ? -0.205 -8.041 7.553 1.00 94.00 129 LYS A O 1
ATOM 998 N N . THR A 1 130 ? 1.148 -9.398 6.391 1.00 92.81 130 THR A N 1
ATOM 999 C CA . THR A 1 130 ? 2.350 -8.590 6.552 1.00 92.81 130 THR A CA 1
ATOM 1000 C C . THR A 1 130 ? 2.838 -8.112 5.199 1.00 92.81 130 THR A C 1
ATOM 1002 O O . THR A 1 130 ? 2.599 -8.729 4.163 1.00 92.81 130 THR A O 1
ATOM 1005 N N . ARG A 1 131 ? 3.508 -6.967 5.212 1.00 89.69 131 ARG A N 1
ATOM 1006 C CA . ARG A 1 131 ? 4.296 -6.485 4.084 1.00 89.69 131 ARG A CA 1
ATOM 1007 C C . ARG A 1 131 ? 5.554 -5.875 4.652 1.00 89.69 131 ARG A C 1
ATOM 1009 O O . ARG A 1 131 ? 5.477 -5.033 5.543 1.00 89.69 131 ARG A O 1
ATOM 1016 N N . HIS A 1 132 ? 6.694 -6.300 4.147 1.00 81.75 132 HIS A N 1
ATOM 1017 C CA . HIS A 1 132 ? 7.969 -5.711 4.498 1.00 81.75 132 HIS A CA 1
ATOM 1018 C C . HIS A 1 132 ? 8.610 -5.192 3.220 1.00 81.75 132 HIS A C 1
ATOM 1020 O O . HIS A 1 132 ? 8.747 -5.922 2.243 1.00 81.75 132 HIS A O 1
ATOM 1026 N N . ASP A 1 133 ? 8.971 -3.919 3.233 1.00 74.06 133 ASP A N 1
ATOM 1027 C CA . ASP A 1 133 ? 10.008 -3.398 2.362 1.00 74.06 133 ASP A CA 1
ATOM 1028 C C . ASP A 1 133 ? 11.164 -2.892 3.233 1.00 74.06 133 ASP A C 1
ATOM 1030 O O . ASP A 1 133 ? 11.130 -2.959 4.466 1.00 74.06 133 ASP A O 1
ATOM 1034 N N . ASP A 1 134 ? 12.221 -2.419 2.587 1.00 67.06 134 ASP A N 1
ATOM 1035 C CA . ASP A 1 134 ? 13.453 -2.031 3.261 1.00 67.06 134 ASP A CA 1
ATOM 1036 C C . ASP A 1 134 ? 13.310 -0.819 4.199 1.00 67.06 134 ASP A C 1
ATOM 1038 O O . ASP A 1 134 ? 14.170 -0.558 5.044 1.00 67.06 134 ASP A O 1
ATOM 1042 N N . ASN A 1 135 ? 12.247 -0.034 4.026 1.00 71.69 135 ASN A N 1
ATOM 1043 C CA . ASN A 1 135 ? 12.011 1.208 4.753 1.00 71.69 135 ASN A CA 1
ATOM 1044 C C . ASN A 1 135 ? 10.806 1.104 5.684 1.00 71.69 135 ASN A C 1
ATOM 1046 O O . ASN A 1 135 ? 10.740 1.839 6.671 1.00 71.69 135 ASN A O 1
ATOM 1050 N N . VAL A 1 136 ? 9.859 0.219 5.382 1.00 81.25 136 VAL A N 1
ATOM 1051 C CA . VAL A 1 136 ? 8.586 0.098 6.077 1.00 81.25 136 VAL A CA 1
ATOM 1052 C C . VAL A 1 136 ? 8.271 -1.363 6.355 1.00 81.25 136 VAL A C 1
ATOM 1054 O O . VAL A 1 136 ? 8.111 -2.184 5.452 1.00 81.25 136 VAL A O 1
ATOM 1057 N N . LYS A 1 137 ? 8.075 -1.672 7.634 1.00 88.81 137 LYS A N 1
ATOM 1058 C CA . LYS A 1 137 ? 7.441 -2.916 8.069 1.00 88.81 137 LYS A CA 1
ATOM 1059 C C . LYS A 1 137 ? 5.975 -2.642 8.344 1.00 88.81 137 LYS A C 1
ATOM 1061 O O . LYS A 1 137 ? 5.638 -1.694 9.049 1.00 88.81 137 LYS A O 1
ATOM 1066 N N . CYS A 1 138 ? 5.102 -3.461 7.780 1.00 92.50 138 CYS A N 1
ATOM 1067 C CA . CYS A 1 138 ? 3.663 -3.388 7.968 1.00 92.50 138 CYS A CA 1
ATOM 1068 C C . CYS A 1 138 ? 3.130 -4.733 8.460 1.00 92.50 138 CYS A C 1
ATOM 1070 O O . CYS A 1 138 ? 3.454 -5.782 7.900 1.00 92.50 138 CYS A O 1
ATOM 1072 N N . GLY A 1 139 ? 2.236 -4.680 9.439 1.00 94.81 139 GLY A N 1
ATOM 1073 C CA . GLY A 1 139 ? 1.410 -5.800 9.867 1.00 94.81 139 GLY A CA 1
ATOM 1074 C C . GLY A 1 139 ? -0.046 -5.362 9.905 1.00 94.81 139 GLY A C 1
ATOM 1075 O O . GLY A 1 139 ? -0.338 -4.223 10.266 1.00 94.81 139 GLY A O 1
ATOM 1076 N N . ALA A 1 140 ? -0.965 -6.231 9.514 1.00 95.81 140 ALA A N 1
ATOM 1077 C CA . ALA A 1 140 ? -2.383 -5.926 9.509 1.00 95.81 140 ALA A CA 1
ATOM 1078 C C . ALA A 1 140 ? -3.225 -7.108 9.974 1.00 95.81 140 ALA A C 1
ATOM 1080 O O . ALA A 1 140 ? -2.897 -8.264 9.704 1.00 95.81 140 ALA A O 1
ATOM 1081 N N . ILE A 1 141 ? -4.344 -6.776 10.612 1.00 96.75 141 ILE A N 1
ATOM 1082 C CA . ILE A 1 141 ? -5.384 -7.703 11.053 1.00 96.75 141 ILE A CA 1
ATOM 1083 C C . ILE A 1 141 ? -6.705 -7.202 10.487 1.00 96.75 141 ILE A C 1
ATOM 1085 O O . ILE A 1 141 ? -7.067 -6.046 10.703 1.00 96.75 141 ILE A O 1
ATOM 1089 N N . HIS A 1 142 ? -7.438 -8.051 9.780 1.00 96.25 142 HIS A N 1
ATOM 1090 C CA . HIS A 1 142 ? -8.822 -7.801 9.406 1.00 96.25 142 HIS A CA 1
ATOM 1091 C C . HIS A 1 142 ? -9.720 -8.776 10.151 1.00 96.25 142 HIS A C 1
ATOM 1093 O O . HIS A 1 142 ? -9.476 -9.972 10.096 1.00 96.25 142 HIS A O 1
ATOM 1099 N N . ALA A 1 143 ? -10.762 -8.275 10.808 1.00 96.12 143 ALA A N 1
ATOM 1100 C CA . ALA A 1 143 ? -11.798 -9.093 11.419 1.00 96.12 143 ALA A CA 1
ATOM 1101 C C . ALA A 1 143 ? -13.164 -8.758 10.804 1.00 96.12 143 ALA A C 1
ATOM 1103 O O . ALA A 1 143 ? -13.580 -7.593 10.763 1.00 96.12 143 ALA A O 1
ATOM 1104 N N . VAL A 1 144 ? -13.866 -9.788 10.327 1.00 93.38 144 VAL A N 1
ATOM 1105 C CA . VAL A 1 144 ? -15.185 -9.664 9.697 1.00 93.38 144 VAL A CA 1
ATOM 1106 C C . VAL A 1 144 ? -16.179 -9.059 10.686 1.00 93.38 144 VAL A C 1
ATOM 1108 O O . VAL A 1 144 ? -16.314 -9.515 11.818 1.00 93.38 144 VAL A O 1
ATOM 1111 N N . GLY A 1 145 ? -16.886 -8.016 10.248 1.00 91.81 145 GLY A N 1
ATOM 1112 C CA . GLY A 1 145 ? -17.852 -7.292 11.077 1.00 91.81 145 GLY A CA 1
ATOM 1113 C C . GLY A 1 145 ? -17.237 -6.304 12.073 1.00 91.81 145 GLY A C 1
ATOM 1114 O O . GLY A 1 145 ? -17.993 -5.620 12.751 1.00 91.81 145 GLY A O 1
ATOM 1115 N N . VAL A 1 146 ? -15.904 -6.198 12.144 1.00 95.00 146 VAL A N 1
ATOM 1116 C CA . VAL A 1 146 ? -15.204 -5.255 13.033 1.00 95.00 146 VAL A CA 1
ATOM 1117 C C . VAL A 1 146 ? -14.418 -4.214 12.237 1.00 95.00 146 VAL A C 1
ATOM 1119 O O . VAL A 1 146 ? -14.612 -3.018 12.435 1.00 95.00 146 VAL A O 1
ATOM 1122 N N . GLY A 1 147 ? -13.541 -4.648 11.327 1.00 94.06 147 GLY A N 1
ATOM 1123 C CA . GLY A 1 147 ? -12.726 -3.743 10.514 1.00 94.06 147 GLY A CA 1
ATOM 1124 C C . GLY A 1 147 ? -11.299 -4.232 10.298 1.00 94.06 147 GLY A C 1
ATOM 1125 O O . GLY A 1 147 ? -11.011 -5.425 10.393 1.00 94.06 147 GLY A O 1
ATOM 1126 N N . THR A 1 148 ? -10.394 -3.311 9.987 1.00 96.06 148 THR A N 1
ATOM 1127 C CA . THR A 1 148 ? -8.971 -3.569 9.787 1.00 96.06 148 THR A CA 1
ATOM 1128 C C . THR A 1 148 ? -8.119 -2.660 10.663 1.00 96.06 148 THR A C 1
ATOM 1130 O O . THR A 1 148 ? -8.311 -1.448 10.694 1.00 96.06 148 THR A O 1
ATOM 1133 N N . VAL A 1 149 ? -7.130 -3.252 11.328 1.00 96.81 149 VAL A N 1
ATOM 1134 C CA . VAL A 1 149 ? -6.025 -2.553 11.988 1.00 96.81 149 VAL A CA 1
ATOM 1135 C C . VAL A 1 149 ? -4.765 -2.765 11.158 1.00 96.81 149 VAL A C 1
ATOM 1137 O O . VAL A 1 149 ? -4.464 -3.894 10.782 1.00 96.81 149 VAL A O 1
ATOM 1140 N N . VAL A 1 150 ? -4.017 -1.698 10.889 1.00 95.19 150 VAL A N 1
ATOM 1141 C CA . VAL A 1 150 ? -2.704 -1.752 10.234 1.00 95.19 150 VAL A CA 1
ATOM 1142 C C . VAL A 1 150 ? -1.684 -1.034 11.103 1.00 95.19 150 VAL A C 1
ATOM 1144 O O . VAL A 1 150 ? -1.829 0.157 11.369 1.00 95.19 150 VAL A O 1
ATOM 1147 N N . VAL A 1 151 ? -0.636 -1.740 11.507 1.00 95.19 151 VAL A N 1
ATOM 1148 C CA . VAL A 1 151 ? 0.553 -1.170 12.139 1.00 95.19 151 VAL A CA 1
ATOM 1149 C C . VAL A 1 151 ? 1.646 -0.981 11.093 1.00 95.19 151 VAL A C 1
ATOM 1151 O O . VAL A 1 151 ? 1.875 -1.854 10.256 1.00 95.19 151 VAL A O 1
ATOM 1154 N N . ARG A 1 152 ? 2.305 0.177 11.122 1.00 92.25 152 ARG A N 1
ATOM 1155 C CA . ARG A 1 152 ? 3.430 0.534 10.251 1.00 92.25 152 ARG A CA 1
ATOM 1156 C C . ARG A 1 152 ? 4.601 0.996 11.097 1.00 92.25 152 ARG A C 1
ATOM 1158 O O . ARG A 1 152 ? 4.408 1.802 12.004 1.00 92.25 152 ARG A O 1
ATOM 1165 N N . GLU A 1 153 ? 5.795 0.541 10.759 1.00 88.31 153 GLU A N 1
ATOM 1166 C CA . GLU A 1 153 ? 7.056 0.967 11.359 1.00 88.31 153 GLU A CA 1
ATOM 1167 C C . GLU A 1 153 ? 8.012 1.408 10.255 1.00 88.31 153 GLU A C 1
ATOM 1169 O O . GLU A 1 153 ? 8.321 0.630 9.352 1.00 88.31 153 GLU A O 1
ATOM 1174 N N . TRP A 1 154 ? 8.480 2.653 10.330 1.00 83.06 154 TRP A N 1
ATOM 1175 C CA . TRP A 1 154 ? 9.463 3.208 9.405 1.00 83.06 154 TRP A CA 1
ATOM 1176 C C . TRP A 1 154 ? 10.868 3.006 9.977 1.00 83.06 154 TRP A C 1
ATOM 1178 O O . TRP A 1 154 ? 11.262 3.658 10.949 1.00 83.06 154 TRP A O 1
ATOM 1188 N N . GLY A 1 155 ? 11.627 2.088 9.375 1.00 66.19 155 GLY A N 1
ATOM 1189 C CA . GLY A 1 155 ? 12.907 1.606 9.902 1.00 66.19 155 GLY A CA 1
ATOM 1190 C C . GLY A 1 155 ? 13.990 2.682 10.024 1.00 66.19 155 GLY A C 1
ATOM 1191 O O . GLY A 1 155 ? 14.842 2.593 10.900 1.00 66.19 155 GLY A O 1
ATOM 1192 N N . SER A 1 156 ? 13.935 3.727 9.199 1.00 62.53 156 SER A N 1
ATOM 1193 C CA . SER A 1 156 ? 14.936 4.802 9.141 1.00 62.53 156 SER A CA 1
ATOM 1194 C C . SER A 1 156 ? 14.774 5.894 10.205 1.00 62.53 156 SER A C 1
ATOM 1196 O O . SER A 1 156 ? 15.676 6.712 10.384 1.00 62.53 156 SER A O 1
ATOM 1198 N N . VAL A 1 157 ? 13.631 5.942 10.895 1.00 61.53 157 VAL A N 1
ATOM 1199 C CA . VAL A 1 157 ? 13.303 7.018 11.850 1.00 61.53 157 VAL A CA 1
ATOM 1200 C C . VAL A 1 157 ? 12.767 6.504 13.187 1.00 61.53 157 VAL A C 1
ATOM 1202 O O . VAL A 1 157 ? 12.551 7.298 14.097 1.00 61.53 157 VAL A O 1
ATOM 1205 N N . GLY A 1 158 ? 12.529 5.194 13.332 1.00 64.19 158 GLY A N 1
ATOM 1206 C CA . GLY A 1 158 ? 11.959 4.618 14.559 1.00 64.19 158 GLY A CA 1
ATOM 1207 C C . GLY A 1 158 ? 10.542 5.119 14.874 1.00 64.19 158 GLY A C 1
ATOM 1208 O O . GLY A 1 158 ? 10.035 4.924 15.978 1.00 64.19 158 GLY A O 1
ATOM 1209 N N . VAL A 1 159 ? 9.900 5.777 13.907 1.00 76.56 159 VAL A N 1
ATOM 1210 C CA . VAL A 1 159 ? 8.516 6.242 13.986 1.00 76.56 159 VAL A CA 1
ATOM 1211 C C . VAL A 1 159 ? 7.614 5.107 13.516 1.00 76.56 159 VAL A C 1
ATOM 1213 O O . VAL A 1 159 ? 7.963 4.347 12.614 1.00 76.56 159 VAL A O 1
ATOM 1216 N N . GLY A 1 160 ? 6.434 4.994 14.117 1.00 83.88 160 GLY A N 1
ATOM 1217 C CA . GLY A 1 160 ? 5.424 4.035 13.699 1.00 83.88 160 GLY A CA 1
ATOM 1218 C C . GLY A 1 160 ? 4.021 4.573 13.924 1.00 83.88 160 GLY A C 1
ATOM 1219 O O . GLY A 1 160 ? 3.814 5.480 14.728 1.00 83.88 160 GLY A O 1
ATOM 1220 N N . SER A 1 161 ? 3.054 4.009 13.212 1.00 91.38 161 SER A N 1
ATOM 1221 C CA . SER A 1 161 ? 1.641 4.371 13.323 1.00 91.38 161 SER A CA 1
ATOM 1222 C C . SER A 1 161 ? 0.778 3.123 13.403 1.00 91.38 161 SER A C 1
ATOM 1224 O O . SER A 1 161 ? 1.123 2.083 12.843 1.00 91.38 161 SER A O 1
ATOM 1226 N N . ILE A 1 162 ? -0.353 3.237 14.090 1.00 94.50 162 ILE A N 1
ATOM 1227 C CA . ILE A 1 162 ? -1.445 2.272 14.006 1.00 94.50 162 ILE A CA 1
ATOM 1228 C C . ILE A 1 162 ? -2.606 3.007 13.355 1.00 94.50 162 ILE A C 1
ATOM 1230 O O . ILE A 1 162 ? -2.942 4.116 13.761 1.00 94.50 162 ILE A O 1
ATOM 1234 N N . THR A 1 163 ? -3.206 2.407 12.338 1.00 93.94 163 THR A N 1
ATOM 1235 C CA . THR A 1 163 ? -4.404 2.931 11.688 1.00 93.94 163 THR A CA 1
ATOM 1236 C C . THR A 1 163 ? -5.519 1.911 11.772 1.00 93.94 163 THR A C 1
ATOM 1238 O O . THR A 1 163 ? -5.279 0.735 11.508 1.00 93.94 163 THR A O 1
ATOM 1241 N N . PHE A 1 164 ? -6.730 2.362 12.066 1.00 93.62 164 PHE A N 1
ATOM 1242 C CA . PHE A 1 164 ? -7.928 1.536 12.091 1.00 93.62 164 PHE A CA 1
ATOM 1243 C C . PHE A 1 164 ? -8.953 2.022 11.070 1.00 93.62 164 PHE A C 1
ATOM 1245 O O . PHE A 1 164 ? -9.183 3.221 10.944 1.00 93.62 164 PHE A O 1
ATOM 1252 N N . GLU A 1 165 ? -9.594 1.101 10.365 1.00 91.25 165 GLU A N 1
ATOM 1253 C CA . GLU A 1 165 ? -10.709 1.367 9.459 1.00 91.25 165 GLU A CA 1
ATOM 1254 C C . GLU A 1 165 ? -11.827 0.342 9.674 1.00 91.25 165 GLU A C 1
ATOM 1256 O O . GLU A 1 165 ? -11.564 -0.819 9.958 1.00 91.25 165 GLU A O 1
ATOM 1261 N N . LEU A 1 166 ? -13.089 0.749 9.524 1.00 89.06 166 LEU A N 1
ATOM 1262 C CA . LEU A 1 166 ? -14.263 -0.101 9.807 1.00 89.06 166 LEU A CA 1
ATOM 1263 C C . LEU A 1 166 ? -14.527 -1.182 8.746 1.00 89.06 166 LEU A C 1
ATOM 1265 O O . LEU A 1 166 ? -15.435 -1.998 8.881 1.00 89.06 166 LEU A O 1
ATOM 1269 N N . SER A 1 167 ? -13.754 -1.178 7.664 1.00 88.56 167 SER A N 1
ATOM 1270 C CA . SER A 1 167 ? -13.913 -2.084 6.529 1.00 88.56 167 SER A CA 1
ATOM 1271 C C . SER A 1 167 ? -12.673 -2.938 6.318 1.00 88.56 167 SER A C 1
ATOM 1273 O O . SER A 1 167 ? -11.633 -2.686 6.920 1.00 88.56 167 SER A O 1
ATOM 1275 N N . ARG A 1 168 ? -12.760 -3.926 5.424 1.00 90.56 168 ARG A N 1
ATOM 1276 C CA . ARG A 1 168 ? -11.572 -4.639 4.957 1.00 90.56 168 ARG A CA 1
ATOM 1277 C C . ARG A 1 168 ? -10.692 -3.693 4.145 1.00 90.56 168 ARG A C 1
ATOM 1279 O O . ARG A 1 168 ? -11.101 -3.234 3.080 1.00 90.56 168 ARG A O 1
ATOM 1286 N N . SER A 1 169 ? -9.486 -3.436 4.638 1.00 90.44 169 SER A N 1
ATOM 1287 C CA . SER A 1 169 ? -8.512 -2.579 3.962 1.00 90.44 169 SER A CA 1
ATOM 1288 C C . SER A 1 169 ? -8.140 -3.078 2.572 1.00 90.44 169 SER A C 1
ATOM 1290 O O . SER A 1 169 ? -7.967 -4.282 2.357 1.00 90.44 169 SER A O 1
ATOM 1292 N N . THR A 1 170 ? -7.843 -2.145 1.665 1.00 89.19 170 THR A N 1
ATOM 1293 C CA . THR A 1 170 ? -7.163 -2.464 0.402 1.00 89.19 170 THR A CA 1
ATOM 1294 C C . THR A 1 170 ? -5.760 -3.033 0.626 1.00 89.19 170 THR A C 1
ATOM 1296 O O . THR A 1 170 ? -5.231 -3.696 -0.259 1.00 89.19 170 THR A O 1
ATOM 1299 N N . PHE A 1 171 ? -5.174 -2.875 1.822 1.00 89.88 171 PHE A N 1
ATOM 1300 C CA . PHE A 1 171 ? -3.923 -3.538 2.201 1.00 89.88 171 PHE A CA 1
ATOM 1301 C C . PHE A 1 171 ? -3.984 -5.063 2.006 1.00 89.88 171 PHE A C 1
ATOM 1303 O O . PHE A 1 171 ? -3.000 -5.674 1.587 1.00 89.88 171 PHE A O 1
ATOM 1310 N N . PHE A 1 172 ? -5.155 -5.667 2.236 1.00 90.50 172 PHE A N 1
ATOM 1311 C CA . PHE A 1 172 ? -5.396 -7.100 2.067 1.00 90.50 172 PHE A CA 1
ATOM 1312 C C . PHE A 1 172 ? -5.616 -7.541 0.607 1.00 90.50 172 PHE A C 1
ATOM 1314 O O . PHE A 1 172 ? -5.826 -8.727 0.350 1.00 90.50 172 PHE A O 1
ATOM 1321 N N . LEU A 1 173 ? -5.574 -6.625 -0.363 1.00 90.25 173 LEU A N 1
ATOM 1322 C CA . LEU A 1 173 ? -5.506 -6.968 -1.785 1.00 90.25 173 LEU A CA 1
ATOM 1323 C C . LEU A 1 173 ? -4.070 -7.338 -2.166 1.00 90.25 173 LEU A C 1
ATOM 1325 O O . LEU A 1 173 ? -3.123 -6.816 -1.576 1.00 90.25 173 LEU A O 1
ATOM 1329 N N . ALA A 1 174 ? -3.906 -8.235 -3.139 1.00 88.88 174 ALA A N 1
ATOM 1330 C CA . ALA A 1 174 ? -2.595 -8.578 -3.686 1.00 88.88 174 ALA A CA 1
ATOM 1331 C C . ALA A 1 174 ? -1.963 -7.335 -4.326 1.00 88.88 174 ALA A C 1
ATOM 1333 O O . ALA A 1 174 ? -2.480 -6.817 -5.312 1.00 88.88 174 ALA A O 1
ATOM 1334 N N . SER A 1 175 ? -0.879 -6.846 -3.736 1.00 89.88 175 SER A N 1
ATOM 1335 C CA . SER A 1 175 ? -0.169 -5.635 -4.145 1.00 89.88 175 SER A CA 1
ATOM 1336 C C . SER A 1 175 ? 1.018 -5.979 -5.027 1.00 89.88 175 SER A C 1
ATOM 1338 O O . SER A 1 175 ? 1.650 -7.016 -4.843 1.00 89.88 175 SER A O 1
ATOM 1340 N N . TYR A 1 176 ? 1.398 -5.065 -5.921 1.00 89.06 176 TYR A N 1
ATOM 1341 C CA . TYR A 1 176 ? 2.644 -5.206 -6.685 1.00 89.06 176 TYR A CA 1
ATOM 1342 C C . TYR A 1 176 ? 3.895 -5.163 -5.786 1.00 89.06 176 TYR A C 1
ATOM 1344 O O . TYR A 1 176 ? 4.983 -5.531 -6.219 1.00 89.06 176 TYR A O 1
ATOM 1352 N N . ARG A 1 177 ? 3.746 -4.681 -4.545 1.00 88.12 177 ARG A N 1
ATOM 1353 C CA . ARG A 1 177 ? 4.804 -4.633 -3.532 1.00 88.12 177 ARG A CA 1
ATOM 1354 C C . ARG A 1 177 ? 4.871 -5.891 -2.676 1.00 88.12 177 ARG A C 1
ATOM 1356 O O . ARG A 1 177 ? 5.836 -6.038 -1.932 1.00 88.12 177 ARG A O 1
ATOM 1363 N N . ASP A 1 178 ? 3.851 -6.748 -2.725 1.00 87.50 178 ASP A N 1
ATOM 1364 C CA . ASP A 1 178 ? 3.902 -8.020 -2.010 1.00 87.50 178 ASP A CA 1
ATOM 1365 C C . ASP A 1 178 ? 5.037 -8.861 -2.623 1.00 87.50 178 ASP A C 1
ATOM 1367 O O . ASP A 1 178 ? 5.117 -9.007 -3.843 1.00 87.50 178 ASP A O 1
ATOM 1371 N N . ASP A 1 179 ? 5.955 -9.334 -1.778 1.00 83.44 179 ASP A N 1
ATOM 1372 C CA . ASP A 1 179 ? 7.145 -10.111 -2.160 1.00 83.44 179 ASP A CA 1
ATOM 1373 C C . ASP A 1 179 ? 8.064 -9.439 -3.204 1.00 83.44 179 ASP A C 1
ATOM 1375 O O . ASP A 1 179 ? 8.806 -10.116 -3.923 1.00 83.44 179 ASP A O 1
ATOM 1379 N N . MET A 1 180 ? 8.039 -8.102 -3.300 1.00 89.44 180 MET A N 1
ATOM 1380 C CA . MET A 1 180 ? 8.893 -7.360 -4.230 1.00 89.44 180 MET A CA 1
ATOM 1381 C C . MET A 1 180 ? 10.379 -7.612 -3.912 1.00 89.44 180 MET A C 1
ATOM 1383 O O . MET A 1 180 ? 10.829 -7.270 -2.815 1.00 89.44 180 MET A O 1
ATOM 1387 N N . PRO A 1 181 ? 11.175 -8.154 -4.858 1.00 91.00 181 PRO A N 1
ATOM 1388 C CA . PRO A 1 181 ? 12.586 -8.424 -4.618 1.00 91.00 181 PRO A CA 1
ATOM 1389 C C . PRO A 1 181 ? 13.357 -7.149 -4.291 1.00 91.00 181 PRO A C 1
ATOM 1391 O O . PRO A 1 181 ? 13.132 -6.101 -4.901 1.00 91.00 181 PRO A O 1
ATOM 1394 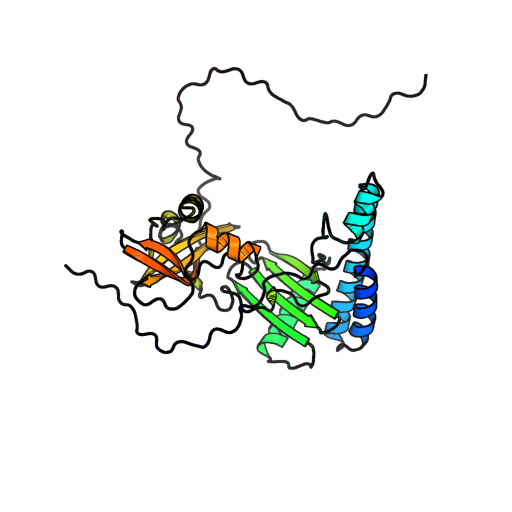N N . MET A 1 182 ? 14.309 -7.264 -3.368 1.00 90.19 182 MET A N 1
ATOM 1395 C CA . MET A 1 182 ? 15.168 -6.161 -2.958 1.00 90.19 182 MET A CA 1
ATOM 1396 C C . MET A 1 182 ? 16.637 -6.484 -3.210 1.00 90.19 182 MET A C 1
ATOM 1398 O O . MET A 1 182 ? 17.121 -7.559 -2.845 1.00 90.19 182 MET A O 1
ATOM 1402 N N . HIS A 1 183 ? 17.361 -5.535 -3.797 1.00 93.12 183 HIS A N 1
ATOM 1403 C CA . HIS A 1 183 ? 18.782 -5.675 -4.087 1.00 93.12 183 HIS A CA 1
ATOM 1404 C C . HIS A 1 183 ? 19.569 -4.450 -3.643 1.00 93.12 183 HIS A C 1
ATOM 1406 O O . HIS A 1 183 ? 19.231 -3.318 -3.982 1.00 93.12 183 HIS A O 1
ATOM 1412 N N . TYR A 1 184 ? 20.680 -4.691 -2.954 1.00 93.50 184 TYR A N 1
ATOM 1413 C CA . TYR A 1 184 ? 21.668 -3.648 -2.737 1.00 93.50 184 TYR A CA 1
ATOM 1414 C C . TYR A 1 184 ? 22.331 -3.278 -4.071 1.00 93.50 184 TYR A C 1
ATOM 1416 O O . TYR A 1 184 ? 22.839 -4.152 -4.785 1.00 93.50 184 TYR A O 1
ATOM 1424 N N . ALA A 1 185 ? 22.350 -1.988 -4.395 1.00 94.12 185 ALA A N 1
ATOM 1425 C CA . ALA A 1 185 ? 23.114 -1.434 -5.504 1.00 94.12 185 ALA A CA 1
ATOM 1426 C C . ALA A 1 185 ? 23.448 0.041 -5.227 1.00 94.12 185 ALA A C 1
ATOM 1428 O O . ALA A 1 185 ? 22.538 0.784 -4.855 1.00 94.12 185 ALA A O 1
ATOM 1429 N N . PRO A 1 186 ? 24.694 0.496 -5.476 1.00 93.62 186 PRO A N 1
ATOM 1430 C CA . PRO A 1 186 ? 25.081 1.883 -5.232 1.00 93.62 186 PRO A CA 1
ATOM 1431 C C . PRO A 1 186 ? 24.144 2.877 -5.920 1.00 93.62 186 PRO A C 1
ATOM 1433 O O . PRO A 1 186 ? 23.815 2.693 -7.096 1.00 93.62 186 PRO A O 1
ATOM 1436 N N . ALA A 1 187 ? 23.765 3.956 -5.235 1.00 93.50 187 ALA A N 1
ATOM 1437 C CA . ALA A 1 187 ? 22.823 4.948 -5.753 1.00 93.50 187 ALA A CA 1
ATOM 1438 C C . ALA A 1 187 ? 23.278 5.566 -7.081 1.00 93.50 187 ALA A C 1
ATOM 1440 O O . ALA A 1 187 ? 22.470 5.833 -7.973 1.00 93.50 187 ALA A O 1
ATOM 1441 N N . SER A 1 188 ? 24.593 5.703 -7.265 1.00 93.06 188 SER A N 1
ATOM 1442 C CA . SER A 1 188 ? 25.207 6.170 -8.511 1.00 93.06 188 SER A CA 1
ATOM 1443 C C . SER A 1 188 ? 24.865 5.315 -9.739 1.00 93.06 188 SER A C 1
ATOM 1445 O O . SER A 1 188 ? 24.930 5.826 -10.856 1.00 93.06 188 SER A O 1
ATOM 1447 N N . LEU A 1 189 ? 24.473 4.048 -9.557 1.00 95.00 189 LEU A N 1
ATOM 1448 C CA . LEU A 1 189 ? 24.077 3.151 -10.642 1.00 95.00 189 LEU A CA 1
ATOM 1449 C C . LEU A 1 189 ? 22.689 3.489 -11.200 1.00 95.00 189 LEU A C 1
ATOM 1451 O O . LEU A 1 189 ? 22.506 3.535 -12.414 1.00 95.00 189 LEU A O 1
ATOM 1455 N N . TRP A 1 190 ? 21.703 3.684 -10.324 1.00 95.19 190 TRP A N 1
ATOM 1456 C CA . TRP A 1 190 ? 20.286 3.740 -10.702 1.00 95.19 190 TRP A CA 1
ATOM 1457 C C . TRP A 1 190 ? 19.679 5.146 -10.617 1.00 95.19 190 TRP A C 1
ATOM 1459 O O . TRP A 1 190 ? 18.672 5.416 -11.280 1.00 95.19 190 TRP A O 1
ATOM 1469 N N . ARG A 1 191 ? 20.285 6.074 -9.864 1.00 93.75 191 ARG A N 1
ATOM 1470 C CA . ARG A 1 191 ? 19.814 7.464 -9.752 1.00 93.75 191 ARG A CA 1
ATOM 1471 C C . ARG A 1 191 ? 19.818 8.197 -11.104 1.00 93.75 191 ARG A C 1
ATOM 1473 O O . ARG A 1 191 ? 18.801 8.810 -11.424 1.00 93.75 191 ARG A O 1
ATOM 1480 N N . PRO A 1 192 ? 20.858 8.083 -11.961 1.00 95.00 192 PRO A N 1
ATOM 1481 C CA . PRO A 1 192 ? 20.843 8.718 -13.285 1.00 95.00 192 PRO A CA 1
ATOM 1482 C C . PRO A 1 192 ? 19.738 8.197 -14.217 1.00 95.00 192 PRO A C 1
ATOM 1484 O O . PRO A 1 192 ? 19.391 8.854 -15.198 1.00 95.00 192 PRO A O 1
ATOM 1487 N N . ALA A 1 193 ? 19.186 7.015 -13.923 1.00 96.06 193 ALA A N 1
ATOM 1488 C CA . ALA A 1 193 ? 18.104 6.403 -14.683 1.00 96.06 193 ALA A CA 1
ATOM 1489 C C . ALA A 1 193 ? 16.700 6.762 -14.157 1.00 96.06 193 ALA A C 1
ATOM 1491 O O . ALA A 1 193 ? 15.714 6.226 -14.664 1.00 96.06 193 ALA A O 1
ATOM 1492 N N . TYR A 1 194 ? 16.580 7.652 -13.162 1.00 96.25 194 TYR A N 1
ATOM 1493 C CA . TYR A 1 194 ? 15.284 8.145 -12.695 1.00 96.25 194 TYR A CA 1
ATOM 1494 C C . TYR A 1 194 ? 14.493 8.793 -13.842 1.00 96.25 194 TYR A C 1
ATOM 1496 O O . TYR A 1 194 ? 15.015 9.616 -14.603 1.00 96.25 194 TYR A O 1
ATOM 1504 N N . CYS A 1 195 ? 13.226 8.400 -13.998 1.00 95.50 195 CYS A N 1
ATOM 1505 C CA . CYS A 1 195 ? 12.415 8.841 -15.133 1.00 95.50 195 CYS A CA 1
ATOM 1506 C C . CYS A 1 195 ? 10.917 9.016 -14.851 1.00 95.50 195 CYS A C 1
ATOM 1508 O O . CYS A 1 195 ? 10.137 9.096 -15.803 1.00 95.50 195 CYS A O 1
ATOM 1510 N N . ALA A 1 196 ? 10.503 9.119 -13.582 1.00 93.62 196 ALA A N 1
ATOM 1511 C CA . ALA A 1 196 ? 9.090 9.297 -13.232 1.00 93.62 196 ALA A CA 1
ATOM 1512 C C . ALA A 1 196 ? 8.482 10.544 -13.899 1.00 93.62 196 ALA A C 1
ATOM 1514 O O . ALA A 1 196 ? 7.400 10.470 -14.478 1.00 93.62 196 ALA A O 1
ATOM 1515 N N . ASP A 1 197 ? 9.223 11.653 -13.916 1.00 92.88 197 ASP A N 1
ATOM 1516 C CA . ASP A 1 197 ? 8.766 12.912 -14.513 1.00 92.88 197 ASP A CA 1
ATOM 1517 C C . ASP A 1 197 ? 8.650 12.800 -16.036 1.00 92.88 197 ASP A C 1
ATOM 1519 O O . ASP A 1 197 ? 7.648 13.196 -16.625 1.00 92.88 197 ASP A O 1
ATOM 1523 N N . LYS A 1 198 ? 9.631 12.161 -16.693 1.00 93.94 198 LYS A N 1
ATOM 1524 C CA . LYS A 1 198 ? 9.582 11.881 -18.142 1.00 93.94 198 LYS A CA 1
ATOM 1525 C C . LYS A 1 198 ? 8.355 11.050 -18.506 1.00 93.94 198 LYS A C 1
ATOM 1527 O O . LYS A 1 198 ? 7.729 11.286 -19.536 1.00 93.94 198 LYS A O 1
ATOM 1532 N N . ILE A 1 199 ? 8.021 10.084 -17.654 1.00 94.31 199 ILE A N 1
ATOM 1533 C CA . ILE A 1 199 ? 6.806 9.288 -17.770 1.00 94.31 199 ILE A CA 1
ATOM 1534 C C . ILE A 1 199 ? 5.564 10.172 -17.602 1.00 94.31 199 ILE A C 1
ATOM 1536 O O . ILE A 1 199 ? 4.682 10.130 -18.458 1.00 94.31 199 ILE A O 1
ATOM 1540 N N . ALA A 1 200 ? 5.498 11.002 -16.564 1.00 92.69 200 ALA A N 1
ATOM 1541 C CA . ALA A 1 200 ? 4.342 11.854 -16.301 1.00 92.69 200 ALA A CA 1
ATOM 1542 C C . ALA A 1 200 ? 4.077 12.869 -17.427 1.00 92.69 200 ALA A C 1
ATOM 1544 O O . ALA A 1 200 ? 2.938 13.035 -17.865 1.00 92.69 200 ALA A O 1
ATOM 1545 N N . PHE A 1 201 ? 5.127 13.490 -17.967 1.00 93.25 201 PHE A N 1
ATOM 1546 C CA . PHE A 1 201 ? 5.010 14.487 -19.034 1.00 93.25 201 PHE A CA 1
ATOM 1547 C C . PHE A 1 201 ? 4.695 13.894 -20.417 1.00 93.25 201 PHE A C 1
ATOM 1549 O O . PHE A 1 201 ? 4.302 14.625 -21.328 1.00 93.25 201 PHE A O 1
ATOM 1556 N N . SER A 1 202 ? 4.808 12.573 -20.588 1.00 90.44 202 SER A N 1
ATOM 1557 C CA . SER A 1 202 ? 4.556 11.904 -21.873 1.00 90.44 202 SER A CA 1
ATOM 1558 C C . SER A 1 202 ? 3.080 11.779 -22.258 1.00 90.44 202 SER A C 1
ATOM 1560 O O . SER A 1 202 ? 2.779 11.565 -23.436 1.00 90.44 202 SER A O 1
ATOM 1562 N N . ASN A 1 203 ? 2.162 11.977 -21.301 1.00 87.75 203 ASN A N 1
ATOM 1563 C CA . ASN A 1 203 ? 0.713 11.891 -21.498 1.00 87.75 203 ASN A CA 1
ATOM 1564 C C . ASN A 1 203 ? 0.288 10.586 -22.209 1.00 87.75 203 ASN A C 1
ATOM 1566 O O . ASN A 1 203 ? 0.339 9.512 -21.612 1.00 87.75 203 ASN A O 1
ATOM 1570 N N . ASP A 1 204 ? -0.121 10.692 -23.474 1.00 89.31 204 ASP A N 1
ATOM 1571 C CA . ASP A 1 204 ? -0.696 9.608 -24.283 1.00 89.31 204 ASP A CA 1
ATOM 1572 C C . ASP A 1 204 ? 0.364 8.923 -25.174 1.00 89.31 204 ASP A C 1
ATOM 1574 O O . ASP A 1 204 ? 0.047 8.119 -26.048 1.00 89.31 204 ASP A O 1
ATOM 1578 N N . THR A 1 205 ? 1.646 9.270 -25.005 1.00 92.62 205 THR A N 1
ATOM 1579 C CA . THR A 1 205 ? 2.751 8.754 -25.827 1.00 92.62 205 THR A CA 1
ATOM 1580 C C . THR A 1 205 ? 3.706 7.893 -25.012 1.00 92.62 205 THR A C 1
ATOM 1582 O O . THR A 1 205 ? 3.926 8.147 -23.835 1.00 92.62 205 THR A O 1
ATOM 1585 N N . ALA A 1 206 ? 4.322 6.887 -25.643 1.00 94.75 206 ALA A N 1
ATOM 1586 C CA . ALA A 1 206 ? 5.346 6.070 -24.992 1.00 94.75 206 ALA A CA 1
ATOM 1587 C C . ALA A 1 206 ? 6.653 6.881 -24.806 1.00 94.75 206 ALA A C 1
ATOM 1589 O O . ALA A 1 206 ? 7.296 7.216 -25.817 1.00 94.75 206 ALA A O 1
ATOM 1590 N N . PRO A 1 207 ? 7.071 7.186 -23.559 1.00 96.00 207 PRO A N 1
ATOM 1591 C CA . PRO A 1 207 ? 8.260 7.989 -23.281 1.00 96.00 207 PRO A CA 1
ATOM 1592 C C . PRO A 1 207 ? 9.544 7.225 -23.589 1.00 96.00 207 PRO A C 1
ATOM 1594 O O . PRO A 1 207 ? 9.654 6.039 -23.284 1.00 96.00 207 PRO A O 1
ATOM 1597 N N . SER A 1 208 ? 10.558 7.920 -24.107 1.00 96.50 208 SER A N 1
ATOM 1598 C CA . SER A 1 208 ? 11.929 7.397 -24.133 1.00 96.50 208 SER A CA 1
ATOM 1599 C C . SER A 1 208 ? 12.541 7.481 -22.737 1.00 96.50 208 SER A C 1
ATOM 1601 O O . SER A 1 208 ? 12.787 8.579 -22.233 1.00 96.50 208 SER A O 1
ATOM 1603 N N . VAL A 1 209 ? 12.789 6.327 -22.117 1.00 96.69 209 VAL A N 1
ATOM 1604 C CA . VAL A 1 209 ? 13.275 6.233 -20.734 1.00 96.69 209 VAL A CA 1
ATOM 1605 C C . VAL A 1 209 ? 14.735 5.768 -20.683 1.00 96.69 209 VAL A C 1
ATOM 1607 O O . VAL A 1 209 ? 15.136 4.910 -21.474 1.00 96.69 209 VAL A O 1
ATOM 1610 N N . PRO A 1 210 ? 15.560 6.336 -19.783 1.00 96.50 210 PRO A N 1
ATOM 1611 C CA . PRO A 1 210 ? 16.867 5.775 -19.473 1.00 96.50 210 PRO A CA 1
ATOM 1612 C C . PRO A 1 210 ? 16.722 4.431 -18.744 1.00 96.50 210 PRO A C 1
ATOM 1614 O O . PRO A 1 210 ? 15.723 4.172 -18.072 1.00 96.50 210 PRO A O 1
ATOM 1617 N N . THR A 1 211 ? 17.748 3.594 -18.862 1.00 97.38 211 THR A N 1
ATOM 1618 C CA . THR A 1 211 ? 17.868 2.319 -18.149 1.00 97.38 211 THR A CA 1
ATOM 1619 C C . THR A 1 211 ? 19.177 2.272 -17.375 1.00 97.38 211 THR A C 1
ATOM 1621 O O . THR A 1 211 ? 20.124 2.998 -17.685 1.00 97.38 211 THR A O 1
ATOM 1624 N N . PHE A 1 212 ? 19.246 1.393 -16.382 1.00 97.56 212 PHE A N 1
ATOM 1625 C CA . PHE A 1 212 ? 20.498 0.992 -15.747 1.00 97.56 212 PHE A CA 1
ATOM 1626 C C . PHE A 1 212 ? 20.655 -0.529 -15.814 1.00 97.56 212 PHE A C 1
ATOM 1628 O O . PHE A 1 212 ? 19.672 -1.260 -15.946 1.00 97.56 212 PHE A O 1
ATOM 1635 N N . LEU A 1 213 ? 21.901 -0.999 -15.751 1.00 96.81 213 LEU A N 1
ATOM 1636 C CA . LEU A 1 213 ? 22.243 -2.418 -15.805 1.00 96.81 213 LEU A CA 1
ATOM 1637 C C . LEU A 1 213 ? 22.572 -2.939 -14.409 1.00 96.81 213 LEU A C 1
ATOM 1639 O O . LEU A 1 213 ? 23.447 -2.398 -13.739 1.00 96.81 213 LEU A O 1
ATOM 1643 N N . PHE A 1 214 ? 21.940 -4.036 -14.006 1.00 96.38 214 PHE A N 1
ATOM 1644 C CA . PHE A 1 214 ? 22.290 -4.767 -12.792 1.00 96.38 214 PHE A CA 1
ATOM 1645 C C . PHE A 1 214 ? 22.266 -6.271 -13.068 1.00 96.38 214 PHE A C 1
ATOM 1647 O O . PHE A 1 214 ? 21.296 -6.795 -13.615 1.00 96.38 214 PHE A O 1
ATOM 1654 N N . ASN A 1 215 ? 23.356 -6.970 -12.735 1.00 94.12 215 ASN A N 1
ATOM 1655 C CA . ASN A 1 215 ? 23.542 -8.401 -13.016 1.00 94.12 215 ASN A CA 1
ATOM 1656 C C . ASN A 1 215 ? 23.191 -8.800 -14.466 1.00 94.12 215 ASN A C 1
ATOM 1658 O O . ASN A 1 215 ? 22.536 -9.811 -14.710 1.00 94.12 215 ASN A O 1
ATOM 1662 N N . GLY A 1 216 ? 23.605 -7.976 -15.436 1.00 92.06 216 GLY A N 1
ATOM 1663 C CA . GLY A 1 216 ? 23.384 -8.221 -16.867 1.00 92.06 216 GLY A CA 1
ATOM 1664 C C . GLY A 1 2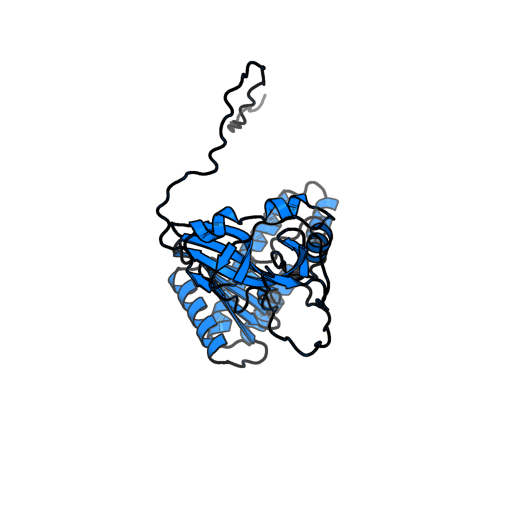16 ? 21.959 -7.961 -17.366 1.00 92.06 216 GLY A C 1
ATOM 1665 O O . GLY A 1 216 ? 21.679 -8.230 -18.530 1.00 92.06 216 GLY A O 1
ATOM 1666 N N . ARG A 1 217 ? 21.066 -7.432 -16.522 1.00 94.50 217 ARG A N 1
ATOM 1667 C CA . ARG A 1 217 ? 19.675 -7.109 -16.873 1.00 94.50 217 ARG A CA 1
ATOM 1668 C C . ARG A 1 217 ? 19.431 -5.607 -16.825 1.00 94.50 217 ARG A C 1
ATOM 1670 O O . ARG A 1 217 ? 20.005 -4.919 -15.982 1.00 94.50 217 ARG A O 1
ATOM 1677 N N . GLU A 1 218 ? 18.592 -5.115 -17.733 1.00 95.00 218 GLU A N 1
ATOM 1678 C CA . GLU A 1 218 ? 18.190 -3.708 -17.785 1.00 95.00 218 GLU A CA 1
ATOM 1679 C C . GLU A 1 218 ? 16.929 -3.447 -16.967 1.00 95.00 218 GLU A C 1
ATOM 1681 O O . GLU A 1 218 ? 15.977 -4.229 -17.003 1.00 95.00 218 GLU A O 1
ATOM 1686 N N . TYR A 1 219 ? 16.924 -2.307 -16.281 1.00 97.88 219 TYR A N 1
ATOM 1687 C CA . TYR A 1 219 ? 15.817 -1.860 -15.449 1.00 97.88 219 TYR A CA 1
ATOM 1688 C C . TYR A 1 219 ? 15.501 -0.384 -15.686 1.00 97.88 219 TYR A C 1
ATOM 1690 O O . TYR A 1 219 ? 16.391 0.418 -15.985 1.00 97.88 219 TYR A O 1
ATOM 1698 N N . VAL A 1 220 ? 14.228 -0.026 -15.514 1.00 97.81 220 VAL A N 1
ATOM 1699 C CA . VAL A 1 220 ? 13.729 1.357 -15.571 1.00 97.81 220 VAL A CA 1
ATOM 1700 C C . VAL A 1 220 ? 13.421 1.835 -14.158 1.00 97.81 220 VAL A C 1
ATOM 1702 O O . VAL A 1 220 ? 12.593 1.226 -13.486 1.00 97.81 220 VAL A O 1
ATOM 1705 N N . ASN A 1 221 ? 14.043 2.927 -13.707 1.00 97.31 221 ASN A N 1
ATOM 1706 C CA . ASN A 1 221 ? 13.761 3.532 -12.401 1.00 97.31 221 ASN A CA 1
ATOM 1707 C C . ASN A 1 221 ? 12.578 4.513 -12.509 1.00 97.31 221 ASN A C 1
ATOM 1709 O O . ASN A 1 221 ? 12.690 5.585 -13.107 1.00 97.31 221 ASN A O 1
ATOM 1713 N N . THR A 1 222 ? 11.447 4.148 -11.905 1.00 95.06 222 THR A N 1
ATOM 1714 C CA . THR A 1 222 ? 10.187 4.919 -11.963 1.00 95.06 222 THR A CA 1
ATOM 1715 C C . THR A 1 222 ? 9.889 5.732 -10.707 1.00 95.06 222 THR A C 1
ATOM 1717 O O . THR A 1 222 ? 8.853 6.386 -10.639 1.00 95.06 222 THR A O 1
ATOM 1720 N N . GLY A 1 223 ? 10.761 5.690 -9.705 1.00 90.94 223 GLY A N 1
ATOM 1721 C CA . GLY A 1 223 ? 10.538 6.371 -8.438 1.00 90.94 223 GLY A CA 1
ATOM 1722 C C . GLY A 1 223 ? 11.719 6.169 -7.509 1.00 90.94 223 GLY A C 1
ATOM 1723 O O . GLY A 1 223 ? 12.258 5.069 -7.431 1.00 90.94 223 GLY A O 1
ATOM 1724 N N . SER A 1 224 ? 12.121 7.213 -6.796 1.00 88.25 224 SER A N 1
ATOM 1725 C CA . SER A 1 224 ? 13.205 7.151 -5.818 1.00 88.25 224 SER A CA 1
ATOM 1726 C C . SER A 1 224 ? 12.798 7.862 -4.536 1.00 88.25 224 SER A C 1
ATOM 1728 O O . SER A 1 224 ? 11.991 8.788 -4.561 1.00 88.25 224 SER A O 1
ATOM 1730 N N . VAL A 1 225 ? 13.335 7.400 -3.415 1.00 86.50 225 VAL A N 1
ATOM 1731 C CA . VAL A 1 225 ? 13.097 7.960 -2.089 1.00 86.50 225 VAL A CA 1
ATOM 1732 C C . VAL A 1 225 ? 14.419 7.985 -1.326 1.00 86.50 225 VAL A C 1
ATOM 1734 O O . VAL A 1 225 ? 15.187 7.026 -1.391 1.00 86.50 225 VAL A O 1
ATOM 1737 N N . SER A 1 226 ? 14.687 9.088 -0.629 1.00 83.62 226 SER A N 1
ATOM 1738 C CA . SER A 1 226 ? 15.874 9.285 0.209 1.00 83.62 226 SER A CA 1
ATOM 1739 C C . SER A 1 226 ? 15.422 9.623 1.625 1.00 83.62 226 SER A C 1
ATOM 1741 O O . SER A 1 226 ? 14.640 10.555 1.814 1.00 83.62 226 SER A O 1
ATOM 1743 N N . ILE A 1 227 ? 15.830 8.816 2.608 1.00 76.44 227 ILE A N 1
ATOM 1744 C CA . ILE A 1 227 ? 15.452 8.973 4.017 1.00 76.44 227 ILE A CA 1
ATOM 1745 C C . ILE A 1 227 ? 16.631 8.569 4.905 1.00 76.44 227 ILE A C 1
ATOM 1747 O O . ILE A 1 227 ? 17.103 7.438 4.838 1.00 76.44 227 ILE A O 1
ATOM 1751 N N . SER A 1 228 ? 17.069 9.476 5.783 1.00 73.19 228 SER A N 1
ATOM 1752 C CA . SER A 1 228 ? 18.062 9.222 6.844 1.00 73.19 228 SER A CA 1
ATOM 1753 C C . SER A 1 228 ? 19.336 8.486 6.387 1.00 73.19 228 SER A C 1
ATOM 1755 O O . SER A 1 228 ? 19.807 7.581 7.068 1.00 73.19 228 SER A O 1
ATOM 1757 N N . GLY A 1 229 ? 19.913 8.865 5.241 1.00 76.00 229 GLY A N 1
ATOM 1758 C CA . GLY A 1 229 ? 21.200 8.315 4.766 1.00 76.00 229 GLY A CA 1
ATOM 1759 C C . GLY A 1 229 ? 21.068 7.016 3.988 1.00 76.00 229 GLY A C 1
ATOM 1760 O O . GLY A 1 229 ? 22.061 6.388 3.633 1.00 76.00 229 GLY A O 1
ATOM 1761 N N . LYS A 1 230 ? 19.825 6.648 3.697 1.00 83.12 230 LYS A N 1
ATOM 1762 C CA . LYS A 1 230 ? 19.466 5.546 2.836 1.00 83.12 230 LYS A CA 1
ATOM 1763 C C . LYS A 1 230 ? 18.681 6.071 1.656 1.00 83.12 230 LYS A C 1
ATOM 1765 O O . LYS A 1 230 ? 17.784 6.901 1.808 1.00 83.12 230 LYS A O 1
ATOM 1770 N N . GLU A 1 231 ? 18.976 5.533 0.488 1.00 89.31 231 GLU A N 1
ATOM 1771 C CA . GLU A 1 231 ? 18.176 5.763 -0.697 1.00 89.31 231 GLU A CA 1
ATOM 1772 C C . GLU A 1 231 ? 17.671 4.461 -1.280 1.00 89.31 231 GLU A C 1
ATOM 1774 O O . GLU A 1 231 ? 18.311 3.418 -1.184 1.00 89.31 231 GLU A O 1
ATOM 1779 N N . SER A 1 232 ? 16.503 4.522 -1.901 1.00 91.38 232 SER A N 1
ATOM 1780 C CA . SER A 1 232 ? 15.947 3.382 -2.613 1.00 91.38 232 SER A CA 1
ATOM 1781 C C . SER A 1 232 ? 15.152 3.824 -3.828 1.00 91.38 232 SER A C 1
ATOM 1783 O O . SER A 1 232 ? 14.690 4.964 -3.907 1.00 91.38 232 SER A O 1
ATOM 1785 N N . CYS A 1 233 ? 14.986 2.921 -4.788 1.00 93.06 233 CYS A N 1
ATOM 1786 C CA . CYS A 1 233 ? 14.174 3.151 -5.968 1.00 93.06 233 CYS A CA 1
ATOM 1787 C C . CYS A 1 233 ? 13.255 1.972 -6.284 1.00 93.06 233 CYS A C 1
ATOM 1789 O O . CYS A 1 233 ? 13.610 0.814 -6.075 1.00 93.06 233 CYS A O 1
ATOM 1791 N N . THR A 1 234 ? 12.070 2.282 -6.819 1.00 94.62 234 THR A N 1
ATOM 1792 C CA . THR A 1 234 ? 11.194 1.297 -7.460 1.00 94.62 234 THR A CA 1
ATOM 1793 C C . THR A 1 234 ? 11.554 1.223 -8.937 1.00 94.62 234 THR A C 1
ATOM 1795 O O . THR A 1 234 ? 11.242 2.126 -9.729 1.00 94.62 234 THR A O 1
ATOM 1798 N N . ALA A 1 235 ? 12.207 0.129 -9.301 1.00 96.25 235 ALA A N 1
ATOM 1799 C CA . ALA A 1 235 ? 12.586 -0.183 -10.660 1.00 96.25 235 ALA A CA 1
ATOM 1800 C C . ALA A 1 235 ? 11.695 -1.279 -11.253 1.00 96.25 235 ALA A C 1
ATOM 1802 O O . ALA A 1 235 ? 11.039 -2.033 -10.538 1.00 96.25 235 ALA A O 1
ATOM 1803 N N . TRP A 1 236 ? 11.680 -1.365 -12.578 1.00 97.62 236 TRP A N 1
ATOM 1804 C CA . TRP A 1 236 ? 10.878 -2.339 -13.309 1.00 97.62 236 TRP A CA 1
ATOM 1805 C C . TRP A 1 236 ? 11.734 -3.080 -14.320 1.00 97.62 236 TRP A C 1
ATOM 1807 O O . TRP A 1 236 ? 12.519 -2.460 -15.046 1.00 97.62 236 TRP A O 1
ATOM 1817 N N . SER A 1 237 ? 11.567 -4.402 -14.381 1.00 96.56 237 SER A N 1
ATOM 1818 C CA . SER A 1 237 ? 12.052 -5.181 -15.516 1.00 96.56 237 SER A CA 1
ATOM 1819 C C . SER A 1 237 ? 11.272 -4.814 -16.773 1.00 96.56 237 SER A C 1
ATOM 1821 O O . SER A 1 237 ? 10.139 -4.331 -16.716 1.00 96.56 237 SER A O 1
ATOM 1823 N N . ILE A 1 238 ? 11.892 -5.065 -17.918 1.00 95.75 238 ILE A N 1
ATOM 1824 C CA . ILE A 1 238 ? 11.350 -4.709 -19.220 1.00 95.75 238 ILE A CA 1
ATOM 1825 C C . ILE A 1 238 ? 11.056 -5.997 -19.990 1.00 95.75 238 ILE A C 1
ATOM 1827 O O . ILE A 1 238 ? 11.891 -6.902 -20.009 1.00 95.75 238 ILE A O 1
ATOM 1831 N N . ALA A 1 239 ? 9.900 -6.066 -20.643 1.00 94.50 239 ALA A N 1
ATOM 1832 C CA . ALA A 1 239 ? 9.554 -7.117 -21.595 1.00 94.50 239 ALA A CA 1
ATOM 1833 C C . ALA A 1 239 ? 9.273 -6.510 -22.983 1.00 94.50 239 ALA A C 1
ATOM 1835 O O . ALA A 1 239 ? 8.889 -5.336 -23.077 1.00 94.50 239 ALA A O 1
ATOM 1836 N N . PRO A 1 240 ? 9.482 -7.264 -24.077 1.00 92.19 240 PRO A N 1
ATOM 1837 C CA . PRO A 1 240 ? 9.093 -6.806 -25.403 1.00 92.19 240 PRO A CA 1
ATOM 1838 C C . PRO A 1 240 ? 7.576 -6.606 -25.460 1.00 92.19 240 PRO A C 1
ATOM 1840 O O . PRO A 1 240 ? 6.814 -7.386 -24.891 1.00 92.19 240 PRO A O 1
ATOM 1843 N N . LEU A 1 241 ? 7.137 -5.557 -26.160 1.00 92.69 241 LEU A N 1
ATOM 1844 C CA . LEU A 1 241 ? 5.708 -5.353 -26.408 1.00 92.69 241 LEU A CA 1
ATOM 1845 C C . LEU A 1 241 ? 5.139 -6.498 -27.265 1.00 92.69 241 LEU A C 1
ATOM 1847 O O . LEU A 1 241 ? 4.043 -6.989 -27.000 1.00 92.69 241 LEU A O 1
ATOM 1851 N N . ASP A 1 242 ? 5.925 -6.959 -28.241 1.00 87.69 242 ASP A N 1
ATOM 1852 C CA . ASP A 1 242 ? 5.633 -8.126 -29.071 1.00 87.69 242 ASP A CA 1
ATOM 1853 C C . ASP A 1 242 ? 5.753 -9.400 -28.218 1.00 87.69 242 ASP A C 1
ATOM 1855 O O . ASP A 1 242 ? 6.831 -9.969 -28.059 1.00 87.69 242 ASP A O 1
ATOM 1859 N N . GLY A 1 243 ? 4.642 -9.820 -27.615 1.00 83.62 243 GLY A N 1
ATOM 1860 C CA . GLY A 1 243 ? 4.584 -10.957 -26.689 1.00 83.62 243 GLY A CA 1
ATOM 1861 C C . GLY A 1 243 ? 3.875 -10.643 -25.373 1.00 83.62 243 GLY A C 1
ATOM 1862 O O . GLY A 1 243 ? 3.557 -11.563 -24.622 1.00 83.62 243 GLY A O 1
ATOM 1863 N N . TRP A 1 244 ? 3.571 -9.371 -25.103 1.00 92.69 244 TRP A N 1
ATOM 1864 C CA . TRP A 1 244 ? 2.755 -8.982 -23.959 1.00 92.69 244 TRP A CA 1
ATOM 1865 C C . TRP A 1 244 ? 1.276 -9.304 -24.208 1.00 92.69 244 TRP A C 1
ATOM 1867 O O . TRP A 1 244 ? 0.687 -8.846 -25.186 1.00 92.69 244 TRP A O 1
ATOM 1877 N N . SER A 1 245 ? 0.667 -10.090 -23.319 1.00 89.50 245 SER A N 1
ATOM 1878 C CA . SER A 1 245 ? -0.733 -10.526 -23.437 1.00 89.50 245 SER A CA 1
ATOM 1879 C C . SER A 1 245 ? -1.699 -9.797 -22.501 1.00 89.50 245 SER A C 1
ATOM 1881 O O . SER A 1 245 ? -2.905 -10.019 -22.577 1.00 89.50 245 SER A O 1
ATOM 1883 N N . GLU A 1 246 ? -1.188 -8.980 -21.581 1.00 90.88 246 GLU A N 1
ATOM 1884 C CA . GLU A 1 246 ? -2.000 -8.258 -20.599 1.00 90.88 246 GLU A CA 1
ATOM 1885 C C . GLU A 1 246 ? -2.345 -6.844 -21.081 1.00 90.88 246 GLU A C 1
ATOM 1887 O O . GLU A 1 246 ? -1.860 -6.362 -22.105 1.00 90.88 246 GLU A O 1
ATOM 1892 N N . GLN A 1 247 ? -3.191 -6.150 -20.322 1.00 92.50 247 GLN A N 1
ATOM 1893 C CA . GLN A 1 247 ? -3.539 -4.767 -20.619 1.00 92.50 247 GLN A CA 1
ATOM 1894 C C . GLN A 1 247 ? -2.297 -3.867 -20.593 1.00 92.50 247 GLN A C 1
ATOM 1896 O O . GLN A 1 247 ? -1.451 -3.962 -19.700 1.00 92.50 247 GLN A O 1
ATOM 1901 N N . THR A 1 248 ? -2.209 -2.983 -21.582 1.00 95.69 248 THR A N 1
ATOM 1902 C CA . THR A 1 248 ? -1.155 -1.976 -21.691 1.00 95.69 248 THR A CA 1
ATOM 1903 C C . THR A 1 248 ? -1.668 -0.601 -21.299 1.00 95.69 248 THR A C 1
ATOM 1905 O O . THR A 1 248 ? -2.846 -0.298 -21.494 1.00 95.69 248 THR A O 1
ATOM 1908 N N . TYR A 1 249 ? -0.764 0.248 -20.820 1.00 95.50 249 TYR A N 1
ATOM 1909 C CA . TYR A 1 249 ? -1.088 1.598 -20.379 1.00 95.50 249 TYR A CA 1
ATOM 1910 C C . TYR A 1 249 ? -0.095 2.625 -20.933 1.00 95.50 249 TYR A C 1
ATOM 1912 O O . TYR A 1 249 ? 1.118 2.412 -20.913 1.00 95.50 249 TYR A O 1
ATOM 1920 N N . ASP A 1 250 ? -0.611 3.767 -21.370 1.00 95.62 250 ASP A N 1
ATOM 1921 C CA . ASP A 1 250 ? 0.123 5.037 -21.365 1.00 95.62 250 ASP A CA 1
ATOM 1922 C C . ASP A 1 250 ? -0.030 5.722 -19.989 1.00 95.62 250 ASP A C 1
ATOM 1924 O O . ASP A 1 250 ? -0.632 5.166 -19.061 1.00 95.62 250 ASP A O 1
ATOM 1928 N N . TYR A 1 251 ? 0.525 6.924 -19.809 1.00 94.31 251 TYR A N 1
ATOM 1929 C CA . TYR A 1 251 ? 0.435 7.599 -18.514 1.00 94.31 251 TYR A CA 1
ATOM 1930 C C . TYR A 1 251 ? -1.012 7.971 -18.148 1.00 94.31 251 TYR A C 1
ATOM 1932 O O . TYR A 1 251 ? -1.421 7.758 -17.003 1.00 94.31 251 TYR A O 1
ATOM 1940 N N . ARG A 1 252 ? -1.814 8.481 -19.093 1.00 94.00 252 ARG A N 1
ATOM 1941 C CA . ARG A 1 252 ? -3.186 8.934 -18.800 1.00 94.00 252 ARG A CA 1
ATOM 1942 C C . ARG A 1 252 ? -4.137 7.787 -18.502 1.00 94.00 252 ARG A C 1
ATOM 1944 O O . ARG A 1 252 ? -4.878 7.856 -17.525 1.00 94.00 252 ARG A O 1
ATOM 1951 N N . SER A 1 253 ? -4.105 6.728 -19.299 1.00 94.31 253 SER A N 1
ATOM 1952 C CA . SER A 1 253 ? -4.900 5.517 -19.079 1.00 94.31 253 SER A CA 1
ATOM 1953 C C . SER A 1 253 ? -4.517 4.817 -17.775 1.00 94.31 253 SER A C 1
ATOM 1955 O O . SER A 1 253 ? -5.410 4.342 -17.071 1.00 94.31 253 SER A O 1
ATOM 1957 N N . LYS A 1 254 ? -3.231 4.831 -17.388 1.00 93.75 254 LYS A N 1
ATOM 1958 C CA . LYS A 1 254 ? -2.779 4.367 -16.067 1.00 93.75 254 LYS A CA 1
ATOM 1959 C C . LYS A 1 254 ? -3.379 5.204 -14.938 1.00 93.75 254 LYS A C 1
ATOM 1961 O O . LYS A 1 254 ? -3.939 4.647 -13.997 1.00 93.75 254 LYS A O 1
ATOM 1966 N N . CYS A 1 255 ? -3.305 6.532 -15.037 1.00 92.31 255 CYS A N 1
ATOM 1967 C CA . CYS A 1 255 ? -3.910 7.433 -14.053 1.00 92.31 255 CYS A CA 1
ATOM 1968 C C . CYS A 1 255 ? -5.426 7.229 -13.955 1.00 92.31 255 CYS A C 1
ATOM 1970 O O . CYS A 1 255 ? -5.954 7.087 -12.857 1.00 92.31 255 CYS A O 1
ATOM 1972 N N . ALA A 1 256 ? -6.111 7.098 -15.091 1.00 91.31 256 ALA A N 1
ATOM 1973 C CA . ALA A 1 256 ? -7.541 6.827 -15.121 1.00 91.31 256 ALA A CA 1
ATOM 1974 C C . ALA A 1 256 ? -7.890 5.467 -14.485 1.00 91.31 256 ALA A C 1
ATOM 1976 O O . ALA A 1 256 ? -8.909 5.356 -13.808 1.00 91.31 256 ALA A O 1
ATOM 1977 N N . ALA A 1 257 ? -7.046 4.443 -14.652 1.00 90.31 257 ALA A N 1
ATOM 1978 C CA . ALA A 1 257 ? -7.204 3.160 -13.965 1.00 90.31 257 ALA A CA 1
ATOM 1979 C C . ALA A 1 257 ? -7.008 3.291 -12.443 1.00 90.31 257 ALA A C 1
ATOM 1981 O O . ALA A 1 257 ? -7.751 2.674 -11.679 1.00 90.31 257 ALA A O 1
ATOM 1982 N N . TYR A 1 258 ? -6.072 4.129 -11.980 1.00 89.88 258 TYR A N 1
ATOM 1983 C CA . TYR A 1 258 ? -5.947 4.439 -10.552 1.00 89.88 258 TYR A CA 1
ATOM 1984 C C . TYR A 1 258 ? -7.190 5.144 -10.002 1.00 89.88 258 TYR A C 1
ATOM 1986 O O . TYR A 1 258 ? -7.649 4.811 -8.912 1.00 89.88 258 TYR A O 1
ATOM 1994 N N . ASP A 1 259 ? -7.736 6.107 -10.744 1.00 86.75 259 ASP A N 1
ATOM 1995 C CA . ASP A 1 259 ? -8.903 6.890 -10.321 1.00 86.75 259 ASP A CA 1
ATOM 1996 C C . ASP A 1 259 ? -10.185 6.050 -10.301 1.00 86.75 259 ASP A C 1
ATOM 1998 O O . ASP A 1 259 ? -11.055 6.252 -9.453 1.00 86.75 259 ASP A O 1
ATOM 2002 N N . ARG A 1 260 ? -10.278 5.052 -11.188 1.00 87.19 260 ARG A N 1
ATOM 2003 C CA . ARG A 1 260 ? -11.332 4.028 -11.165 1.00 87.19 260 ARG A CA 1
ATOM 2004 C C . ARG A 1 260 ? -11.064 2.893 -10.175 1.00 87.19 260 ARG A C 1
ATOM 2006 O O . ARG A 1 260 ? -11.897 1.999 -10.055 1.00 87.19 260 ARG A O 1
ATOM 2013 N N . TYR A 1 261 ? -9.946 2.935 -9.448 1.00 85.06 261 TYR A N 1
ATOM 2014 C CA . TYR A 1 261 ? -9.522 1.900 -8.505 1.00 85.06 261 TYR A CA 1
ATOM 2015 C C . TYR A 1 261 ? -9.315 0.514 -9.135 1.00 85.06 261 TYR A C 1
ATOM 2017 O O . TYR A 1 261 ? -9.382 -0.503 -8.452 1.00 85.06 261 TYR A O 1
ATOM 2025 N N . GLU A 1 262 ? -9.042 0.452 -10.434 1.00 88.50 262 GLU A N 1
ATOM 2026 C CA . GLU A 1 262 ? -8.760 -0.794 -11.158 1.00 88.50 262 GLU A CA 1
ATOM 2027 C C . GLU A 1 262 ? -7.320 -1.274 -10.927 1.00 88.50 262 GLU A C 1
ATOM 2029 O O . GLU A 1 262 ? -7.000 -2.435 -11.191 1.00 88.50 262 GLU A O 1
ATOM 2034 N N . LYS A 1 263 ? -6.454 -0.377 -10.432 1.00 88.50 263 LYS A N 1
ATOM 2035 C CA . LYS A 1 263 ? -5.020 -0.596 -10.241 1.00 88.50 263 LYS A CA 1
ATOM 2036 C C . LYS A 1 263 ? -4.502 0.114 -8.985 1.00 88.50 263 LYS A C 1
ATOM 2038 O O . LYS A 1 263 ? -4.953 1.212 -8.654 1.00 88.50 263 LYS A O 1
ATOM 2043 N N . GLU A 1 264 ? -3.532 -0.496 -8.305 1.00 90.56 264 GLU A N 1
ATOM 2044 C CA . GLU A 1 264 ? -2.859 0.099 -7.145 1.00 90.56 264 GLU A CA 1
ATOM 2045 C C . GLU A 1 264 ? -2.026 1.323 -7.559 1.00 90.56 264 GLU A C 1
ATOM 2047 O O . GLU A 1 264 ? -1.260 1.270 -8.520 1.00 90.56 264 GLU A O 1
ATOM 2052 N N . ARG A 1 265 ? -2.117 2.430 -6.810 1.00 88.56 265 ARG A N 1
ATOM 2053 C CA . ARG A 1 265 ? -1.288 3.624 -7.049 1.00 88.56 265 ARG A CA 1
ATOM 2054 C C . ARG A 1 265 ? 0.204 3.273 -6.966 1.00 88.56 265 ARG A C 1
ATOM 2056 O O . ARG A 1 265 ? 0.691 2.821 -5.934 1.00 88.56 265 ARG A O 1
ATOM 2063 N N . GLY A 1 266 ? 0.932 3.552 -8.044 1.00 89.50 266 GLY A N 1
ATOM 2064 C CA . GLY A 1 266 ? 2.369 3.280 -8.162 1.00 89.50 266 GLY A CA 1
ATOM 2065 C C . GLY A 1 266 ? 2.694 2.003 -8.940 1.00 89.50 266 GLY A C 1
ATOM 2066 O O . GLY A 1 266 ? 3.812 1.882 -9.441 1.00 89.50 266 GLY A O 1
ATOM 2067 N N . ASP A 1 267 ? 1.725 1.103 -9.126 1.00 93.31 267 ASP A N 1
ATOM 2068 C CA . ASP A 1 267 ? 1.886 -0.048 -10.008 1.00 93.31 267 ASP A CA 1
ATOM 2069 C C . ASP A 1 267 ? 2.039 0.439 -11.457 1.00 93.31 267 ASP A C 1
ATOM 2071 O O . ASP A 1 267 ? 1.140 1.047 -12.034 1.00 93.31 267 ASP A O 1
ATOM 2075 N N . SER A 1 268 ? 3.194 0.183 -12.062 1.00 94.44 268 SER A N 1
ATOM 2076 C CA . SER A 1 268 ? 3.473 0.553 -13.449 1.00 94.44 268 SER A CA 1
ATOM 2077 C C . SER A 1 268 ? 3.545 -0.655 -14.385 1.00 94.44 268 SER A C 1
ATOM 2079 O O . SER A 1 268 ? 3.907 -0.479 -15.545 1.00 94.44 268 SER A O 1
ATOM 2081 N N . ARG A 1 269 ? 3.134 -1.853 -13.940 1.00 95.38 269 ARG A N 1
ATOM 2082 C CA . ARG A 1 269 ? 3.030 -3.042 -14.798 1.00 95.38 269 ARG A CA 1
ATOM 2083 C C . ARG A 1 269 ? 2.121 -2.776 -15.994 1.00 95.38 269 ARG A C 1
ATOM 2085 O O . ARG A 1 269 ? 1.019 -2.245 -15.823 1.00 95.38 269 ARG A O 1
ATOM 2092 N N . GLY A 1 270 ? 2.574 -3.172 -17.179 1.00 95.56 270 GLY A N 1
ATOM 2093 C CA . GLY A 1 270 ? 1.902 -2.953 -18.459 1.00 95.56 270 GLY A CA 1
ATOM 2094 C C . GLY A 1 270 ? 2.112 -1.552 -19.039 1.00 95.56 270 GLY A C 1
ATOM 2095 O O . GLY A 1 270 ? 1.583 -1.254 -20.108 1.00 95.56 270 GLY A O 1
ATOM 2096 N N . MET A 1 271 ? 2.867 -0.670 -18.374 1.00 96.56 271 MET A N 1
ATOM 2097 C CA . MET A 1 271 ? 3.150 0.654 -18.922 1.00 96.56 271 MET A CA 1
ATOM 2098 C C . MET A 1 271 ? 4.084 0.559 -20.132 1.00 96.56 271 MET A C 1
ATOM 2100 O O . MET A 1 271 ? 5.165 -0.021 -20.035 1.00 96.56 271 MET A O 1
ATOM 2104 N N . VAL A 1 272 ? 3.678 1.158 -21.253 1.00 97.50 272 VAL A N 1
ATOM 2105 C CA . VAL A 1 272 ? 4.449 1.160 -22.500 1.00 97.50 272 VAL A CA 1
ATOM 2106 C C . VAL A 1 272 ? 5.485 2.279 -22.471 1.00 97.50 272 VAL A C 1
ATOM 2108 O O . VAL A 1 272 ? 5.159 3.449 -22.271 1.00 97.50 272 VAL A O 1
ATOM 2111 N N . VAL A 1 273 ? 6.743 1.925 -22.714 1.00 97.19 273 VAL A N 1
ATOM 2112 C CA . VAL A 1 273 ? 7.888 2.843 -22.750 1.00 97.19 273 VAL A CA 1
ATOM 2113 C C . VAL A 1 273 ? 8.767 2.553 -23.966 1.00 97.19 273 VAL A C 1
ATOM 2115 O O . VAL A 1 273 ? 8.650 1.506 -24.602 1.00 97.19 273 VAL A O 1
ATOM 2118 N N . LYS A 1 274 ? 9.664 3.479 -24.305 1.00 97.38 274 LYS A N 1
ATOM 2119 C CA . LYS A 1 274 ? 10.707 3.280 -25.313 1.00 97.38 274 LYS A CA 1
ATOM 2120 C C . LYS A 1 274 ? 12.061 3.126 -24.639 1.00 97.38 274 LYS A C 1
ATOM 2122 O O . LYS A 1 274 ? 12.570 4.072 -24.040 1.00 97.38 274 LYS A O 1
ATOM 2127 N N . VAL A 1 275 ? 12.680 1.966 -24.809 1.00 95.44 275 VAL A N 1
ATOM 2128 C CA . VAL A 1 275 ? 14.049 1.696 -24.361 1.00 95.44 275 VAL A CA 1
ATOM 2129 C C . VAL A 1 275 ? 14.931 1.632 -25.598 1.00 95.44 275 VAL A C 1
ATOM 2131 O O . VAL A 1 275 ? 14.713 0.812 -26.486 1.00 95.44 275 VAL A O 1
ATOM 2134 N N . ARG A 1 276 ? 15.888 2.563 -25.712 1.00 93.06 276 ARG A N 1
ATOM 2135 C CA . ARG A 1 276 ? 16.774 2.693 -26.892 1.00 93.06 276 ARG A CA 1
ATOM 2136 C C . ARG A 1 276 ? 16.012 2.736 -28.230 1.00 93.06 276 ARG A C 1
ATOM 2138 O O . ARG A 1 276 ? 16.475 2.224 -29.243 1.00 93.06 276 ARG A O 1
ATOM 2145 N N . GLY A 1 277 ? 14.830 3.355 -28.226 1.00 92.56 277 GLY A N 1
ATOM 2146 C CA . GLY A 1 277 ? 13.966 3.499 -29.402 1.00 92.56 277 GLY A CA 1
ATOM 2147 C C . GLY A 1 277 ? 13.037 2.313 -29.688 1.00 92.56 277 GLY A C 1
ATOM 2148 O O . GLY A 1 277 ? 12.191 2.435 -30.569 1.00 92.56 277 GLY A O 1
ATOM 2149 N N . GLN A 1 278 ? 13.136 1.209 -28.945 1.00 94.69 278 GLN A N 1
ATOM 2150 C CA . GLN A 1 278 ? 12.246 0.054 -29.076 1.00 94.69 278 GLN A CA 1
ATOM 2151 C C . GLN A 1 278 ? 11.092 0.143 -28.080 1.00 94.69 278 GLN A C 1
ATOM 2153 O O . GLN A 1 278 ? 11.300 0.541 -26.935 1.00 94.69 278 GLN A O 1
ATOM 2158 N N . LEU A 1 279 ? 9.879 -0.208 -28.518 1.00 96.25 279 LEU A N 1
ATOM 2159 C CA . LEU A 1 279 ? 8.714 -0.267 -27.640 1.00 96.25 279 LEU A CA 1
ATOM 2160 C C . LEU A 1 279 ? 8.805 -1.487 -26.728 1.00 96.25 279 LEU A C 1
ATOM 2162 O O . LEU A 1 279 ? 8.989 -2.618 -27.180 1.00 96.25 279 LEU A O 1
ATOM 2166 N N . CYS A 1 280 ? 8.645 -1.235 -25.441 1.00 96.75 280 CYS A N 1
ATOM 2167 C CA . CYS A 1 280 ? 8.685 -2.243 -24.405 1.00 96.75 280 CYS A CA 1
ATOM 2168 C C . CYS A 1 280 ? 7.606 -1.967 -23.360 1.00 96.75 280 CYS A C 1
ATOM 2170 O O . CYS A 1 280 ? 7.030 -0.878 -23.313 1.00 96.75 280 CYS A O 1
ATOM 2172 N N . VAL A 1 281 ? 7.367 -2.946 -22.497 1.00 97.31 281 VAL A N 1
ATOM 2173 C CA . VAL A 1 281 ? 6.437 -2.845 -21.372 1.00 97.31 281 VAL A CA 1
ATOM 2174 C C . VAL A 1 281 ? 7.174 -3.057 -20.057 1.00 97.31 281 VAL A C 1
ATOM 2176 O O . VAL A 1 281 ? 8.096 -3.871 -19.976 1.00 97.31 281 VAL A O 1
ATOM 2179 N N . LEU A 1 282 ? 6.779 -2.312 -19.028 1.00 97.25 282 LEU A N 1
ATOM 2180 C CA . LEU A 1 282 ? 7.232 -2.560 -17.661 1.00 97.25 282 LEU A CA 1
ATOM 2181 C C . LEU A 1 282 ? 6.517 -3.805 -17.117 1.00 97.25 282 LEU A C 1
ATOM 2183 O O . LEU A 1 282 ? 5.289 -3.868 -17.156 1.00 97.25 282 LEU A O 1
ATOM 2187 N N . ASP A 1 283 ? 7.271 -4.785 -16.624 1.00 95.19 283 ASP A N 1
ATOM 2188 C CA . ASP A 1 283 ? 6.750 -6.110 -16.254 1.00 95.19 283 ASP A CA 1
ATOM 2189 C C . ASP A 1 283 ? 6.753 -6.325 -14.733 1.00 95.19 283 ASP A C 1
ATOM 2191 O O . ASP A 1 283 ? 5.714 -6.194 -14.081 1.00 95.19 283 ASP A O 1
ATOM 2195 N N . LYS A 1 284 ? 7.923 -6.606 -14.142 1.00 94.69 284 LYS A N 1
ATOM 2196 C CA . LYS A 1 284 ? 8.042 -6.968 -12.722 1.00 94.69 284 LYS A CA 1
ATOM 2197 C C . LYS A 1 284 ? 8.689 -5.849 -11.908 1.00 94.69 284 LYS A C 1
ATOM 2199 O O . LYS A 1 284 ? 9.749 -5.359 -12.312 1.00 94.69 284 LYS A O 1
ATOM 2204 N N . PRO A 1 285 ? 8.097 -5.470 -10.763 1.00 94.62 285 PRO A N 1
ATOM 2205 C CA . PRO A 1 285 ? 8.666 -4.478 -9.864 1.00 94.62 285 PRO A CA 1
ATOM 2206 C C . PRO A 1 285 ? 9.812 -5.077 -9.048 1.00 94.62 285 PRO A C 1
ATOM 2208 O O . PRO A 1 285 ? 9.748 -6.227 -8.614 1.00 94.62 285 PRO A O 1
ATOM 2211 N N . ILE A 1 286 ? 10.861 -4.287 -8.839 1.00 94.56 286 ILE A N 1
ATOM 2212 C CA . ILE A 1 286 ? 12.048 -4.625 -8.050 1.00 94.56 286 ILE A CA 1
ATOM 2213 C C . ILE A 1 286 ? 12.489 -3.364 -7.304 1.00 94.56 286 ILE A C 1
ATOM 2215 O O . ILE A 1 286 ? 12.465 -2.265 -7.859 1.00 94.56 286 ILE A O 1
ATOM 2219 N N . CYS A 1 287 ? 12.923 -3.512 -6.058 1.00 93.88 287 CYS A N 1
ATOM 2220 C CA . CYS A 1 287 ? 13.501 -2.425 -5.281 1.00 93.88 287 CYS A CA 1
ATOM 2221 C C . CYS A 1 287 ? 15.030 -2.504 -5.296 1.00 93.88 287 CYS A C 1
ATOM 2223 O O . CYS A 1 287 ? 15.608 -3.559 -5.024 1.00 93.88 287 CYS A O 1
ATOM 2225 N N . PHE A 1 288 ? 15.688 -1.381 -5.576 1.00 94.19 288 PHE A N 1
ATOM 2226 C CA . PHE A 1 288 ? 17.124 -1.227 -5.340 1.00 94.19 288 PHE A CA 1
ATOM 2227 C C . PHE A 1 288 ? 17.355 -0.243 -4.210 1.00 94.19 288 PHE A C 1
ATOM 2229 O O . PHE A 1 288 ? 16.661 0.769 -4.151 1.00 94.19 288 PHE A O 1
ATOM 2236 N N . PHE A 1 289 ? 18.329 -0.514 -3.348 1.00 92.56 289 PHE A N 1
ATOM 2237 C CA . PHE A 1 289 ? 18.652 0.356 -2.223 1.00 92.56 289 PHE A CA 1
ATOM 2238 C C . PHE A 1 289 ? 20.159 0.534 -2.035 1.00 92.56 289 PHE A C 1
ATOM 2240 O O . PHE A 1 289 ? 20.956 -0.328 -2.411 1.00 92.56 289 PHE A O 1
ATOM 2247 N N . ASP A 1 290 ? 20.520 1.664 -1.434 1.00 91.69 290 ASP A N 1
ATOM 2248 C CA . ASP A 1 290 ? 21.860 2.009 -0.975 1.00 91.69 290 ASP A CA 1
ATOM 2249 C C . ASP A 1 290 ? 21.748 2.621 0.426 1.00 91.69 290 ASP A C 1
ATOM 2251 O O . ASP A 1 290 ? 21.115 3.660 0.612 1.00 91.69 290 ASP A O 1
ATOM 2255 N N . ASP A 1 291 ? 22.325 1.955 1.420 1.00 87.81 291 ASP A N 1
ATOM 2256 C CA . ASP A 1 291 ? 22.374 2.376 2.822 1.00 87.81 291 ASP A CA 1
ATOM 2257 C C . ASP A 1 291 ? 23.725 3.003 3.216 1.00 87.81 291 ASP A C 1
ATOM 2259 O O . ASP A 1 291 ? 23.940 3.330 4.382 1.00 87.81 291 ASP A O 1
ATOM 2263 N N . ASN A 1 292 ? 24.623 3.214 2.244 1.00 83.31 292 ASN A N 1
ATOM 2264 C CA . ASN A 1 292 ? 25.941 3.825 2.434 1.00 83.31 292 ASN A CA 1
ATOM 2265 C C . ASN A 1 292 ? 26.026 5.236 1.836 1.00 83.31 292 ASN A C 1
ATOM 2267 O O . ASN A 1 292 ? 27.120 5.743 1.565 1.00 83.31 292 ASN A O 1
ATOM 2271 N N . VAL A 1 293 ? 24.881 5.889 1.626 1.00 77.44 293 VAL A N 1
ATOM 2272 C CA . VAL A 1 293 ? 24.836 7.229 1.047 1.00 77.44 293 VAL A CA 1
ATOM 2273 C C . VAL A 1 293 ? 25.241 8.243 2.116 1.00 77.44 293 VAL A C 1
ATOM 2275 O O . VAL A 1 293 ? 24.447 8.681 2.952 1.00 77.44 293 VAL A O 1
ATOM 2278 N N . THR A 1 294 ? 26.509 8.654 2.094 1.00 65.62 294 THR A N 1
ATOM 2279 C CA . THR A 1 294 ? 26.932 9.872 2.784 1.00 65.62 294 THR A CA 1
ATOM 2280 C C . THR A 1 294 ? 26.185 11.038 2.148 1.00 65.62 294 THR A C 1
ATOM 2282 O O . THR A 1 294 ? 26.250 11.222 0.934 1.00 65.62 294 THR A O 1
ATOM 2285 N N . HIS A 1 295 ? 25.425 11.794 2.949 1.00 54.09 295 HIS A N 1
ATOM 2286 C CA . HIS A 1 295 ? 24.676 12.953 2.463 1.00 54.09 295 HIS A CA 1
ATOM 2287 C C . HIS A 1 295 ? 25.660 13.989 1.922 1.00 54.09 295 HIS A C 1
ATOM 2289 O O . HIS A 1 295 ? 26.146 14.850 2.648 1.00 54.09 295 HIS A O 1
ATOM 2295 N N . ASN A 1 296 ? 25.943 13.905 0.635 1.00 41.72 296 ASN A N 1
ATOM 2296 C CA . ASN A 1 296 ? 26.355 15.041 -0.146 1.00 41.72 296 ASN A CA 1
ATOM 2297 C C . ASN A 1 296 ? 25.131 15.405 -0.974 1.00 41.72 296 ASN A C 1
ATOM 2299 O O . ASN A 1 296 ? 24.568 14.541 -1.641 1.00 41.72 296 ASN A O 1
ATOM 2303 N N . TYR A 1 297 ? 24.770 16.681 -0.920 1.00 47.56 297 TYR A N 1
ATOM 2304 C CA . TYR A 1 297 ? 23.720 17.360 -1.677 1.00 47.56 297 TYR A CA 1
ATOM 2305 C C . TYR A 1 297 ? 22.388 17.540 -0.941 1.00 47.56 297 TYR A C 1
ATOM 2307 O O . TYR A 1 297 ? 21.573 16.636 -0.763 1.00 47.56 297 TYR A O 1
ATOM 2315 N N . SER A 1 298 ? 22.229 18.798 -0.528 1.00 33.09 298 SER A N 1
ATOM 2316 C CA . SER A 1 298 ? 20.979 19.519 -0.369 1.00 33.09 298 SER A CA 1
ATOM 2317 C C . SER A 1 298 ? 20.046 19.279 -1.553 1.00 33.09 298 SER A C 1
ATOM 2319 O O . SER A 1 29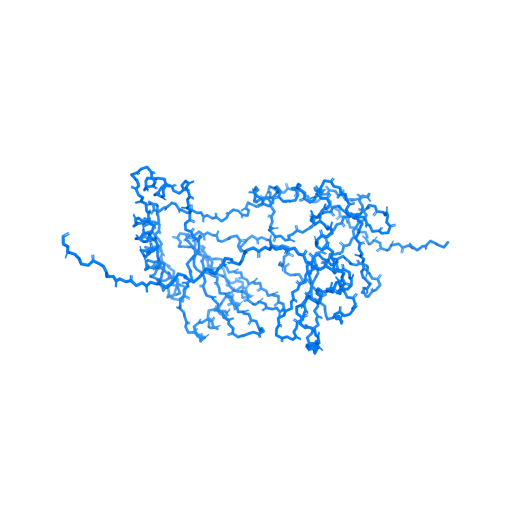8 ? 20.488 19.026 -2.674 1.00 33.09 298 SER A O 1
ATOM 2321 N N . PHE A 1 299 ? 18.749 19.377 -1.269 1.00 35.19 299 PHE A N 1
ATOM 2322 C CA . PHE A 1 299 ? 17.679 19.640 -2.224 1.00 35.19 299 PHE A CA 1
ATOM 2323 C C . PHE A 1 299 ? 18.193 20.393 -3.450 1.00 35.19 299 PHE A C 1
ATOM 2325 O O . PHE A 1 299 ? 18.862 21.404 -3.271 1.00 35.19 299 PHE A O 1
ATOM 2332 N N . ILE A 1 300 ? 17.903 19.838 -4.633 1.00 34.16 300 ILE A N 1
ATOM 2333 C CA . ILE A 1 300 ? 17.847 20.504 -5.940 1.00 34.16 300 ILE A CA 1
ATOM 2334 C C . ILE A 1 300 ? 18.701 21.777 -5.963 1.00 34.16 300 ILE A C 1
ATOM 2336 O O . ILE A 1 300 ? 18.231 22.849 -5.601 1.00 34.16 300 ILE A O 1
ATOM 2340 N N . ASP A 1 301 ? 19.958 21.633 -6.379 1.00 31.12 301 ASP A N 1
ATOM 2341 C CA . ASP A 1 301 ? 20.751 22.749 -6.889 1.00 31.12 301 ASP A CA 1
ATOM 2342 C C . ASP A 1 301 ? 20.014 23.223 -8.154 1.00 31.12 301 ASP A C 1
ATOM 2344 O O . ASP A 1 301 ? 20.268 22.754 -9.269 1.00 31.12 301 ASP A O 1
ATOM 2348 N N . GLU A 1 302 ? 18.977 24.042 -7.956 1.00 33.88 302 GLU A N 1
ATOM 2349 C CA . GLU A 1 302 ? 18.514 24.978 -8.962 1.00 33.88 302 GLU A CA 1
ATOM 2350 C C . GLU A 1 302 ? 19.762 25.778 -9.291 1.00 33.88 302 GLU A C 1
ATOM 2352 O O . GLU A 1 302 ? 20.195 26.638 -8.529 1.00 33.88 302 GLU A O 1
ATOM 2357 N N . LYS A 1 303 ? 20.422 25.405 -10.387 1.00 32.84 303 LYS A N 1
ATOM 2358 C CA . LYS A 1 303 ? 21.358 26.310 -11.020 1.00 32.84 303 LYS A CA 1
ATOM 2359 C C . LYS A 1 303 ? 20.548 27.553 -11.343 1.00 32.84 303 LYS A C 1
ATOM 2361 O O . LYS A 1 303 ? 19.795 27.554 -12.312 1.00 32.84 303 LYS A O 1
ATOM 2366 N N . GLU A 1 304 ? 20.679 28.557 -10.487 1.00 31.81 304 GLU A N 1
ATOM 2367 C CA . GLU A 1 304 ? 20.464 29.945 -10.842 1.00 31.81 304 GLU A CA 1
ATOM 2368 C C . GLU A 1 304 ? 21.355 30.194 -12.061 1.00 31.81 304 GLU A C 1
ATOM 2370 O O . GLU A 1 304 ? 22.575 30.353 -11.962 1.00 31.81 304 GLU A O 1
ATOM 2375 N N . ASP A 1 305 ? 20.745 30.105 -13.240 1.00 32.19 305 ASP A N 1
ATOM 2376 C CA . ASP A 1 305 ? 21.281 30.732 -14.430 1.00 32.19 305 ASP A CA 1
ATOM 2377 C C . ASP A 1 305 ? 21.244 32.239 -14.145 1.00 32.19 305 ASP A C 1
ATOM 2379 O O . ASP A 1 305 ? 20.202 32.892 -14.178 1.00 32.19 305 ASP A O 1
ATOM 2383 N N . ASP A 1 306 ? 22.412 32.747 -13.768 1.00 40.50 306 ASP A N 1
ATOM 2384 C CA . ASP A 1 306 ? 22.743 34.149 -13.563 1.00 40.50 306 ASP A CA 1
ATOM 2385 C C . ASP A 1 306 ? 22.603 34.914 -14.889 1.00 40.50 306 ASP A C 1
ATOM 2387 O O . ASP A 1 306 ? 23.591 35.157 -15.576 1.00 40.50 306 ASP A O 1
ATOM 2391 N N . GLU A 1 307 ? 21.373 35.261 -15.281 1.00 35.19 307 GLU A N 1
ATOM 2392 C CA . GLU A 1 307 ? 21.094 36.282 -16.297 1.00 35.19 307 GLU A CA 1
ATOM 2393 C C . GLU A 1 307 ? 19.844 37.115 -15.938 1.00 35.19 307 GLU A C 1
ATOM 2395 O O . GLU A 1 307 ? 18.749 36.913 -16.453 1.00 35.19 307 GLU A O 1
ATOM 2400 N N . GLY A 1 308 ? 20.059 38.129 -15.091 1.00 40.53 308 GLY A N 1
ATOM 2401 C CA . GLY A 1 308 ? 19.454 39.460 -15.237 1.00 40.53 308 GLY A CA 1
ATOM 2402 C C . GLY A 1 308 ? 17.994 39.659 -14.814 1.00 40.53 308 GLY A C 1
ATOM 2403 O O . GLY A 1 308 ? 17.133 39.858 -15.666 1.00 40.53 308 GLY A O 1
ATOM 2404 N N . GLU A 1 309 ? 17.743 39.797 -13.509 1.00 32.44 309 GLU A N 1
ATOM 2405 C CA . GLU A 1 309 ? 16.519 40.426 -12.997 1.00 32.44 309 GLU A CA 1
ATOM 2406 C C . GLU A 1 309 ? 16.737 41.909 -12.661 1.00 32.44 309 GLU A C 1
ATOM 2408 O O . GLU A 1 309 ? 17.487 42.283 -11.757 1.00 32.44 309 GLU A O 1
ATOM 2413 N N . GLN A 1 310 ? 15.996 42.765 -13.359 1.00 37.59 310 GLN A N 1
ATOM 2414 C CA . GLN A 1 310 ? 15.356 43.906 -12.720 1.00 37.59 310 GLN A CA 1
ATOM 2415 C C . GLN A 1 310 ? 13.930 43.961 -13.271 1.00 37.59 310 GLN A C 1
ATOM 2417 O O . GLN A 1 310 ? 13.703 44.531 -14.336 1.00 37.59 310 GLN A O 1
ATOM 2422 N N . ASP A 1 311 ? 12.990 43.315 -12.582 1.00 33.25 311 ASP A N 1
ATOM 2423 C CA . ASP A 1 311 ? 11.567 43.577 -12.782 1.00 33.25 311 ASP A CA 1
ATOM 2424 C C . ASP A 1 311 ? 10.831 43.538 -11.436 1.00 33.25 311 ASP A C 1
ATOM 2426 O O . ASP A 1 311 ? 11.006 42.635 -10.617 1.00 33.25 311 ASP A O 1
ATOM 2430 N N . ASP A 1 312 ? 10.070 44.596 -11.188 1.00 44.06 312 ASP A N 1
ATOM 2431 C CA . ASP A 1 312 ? 9.443 44.931 -9.917 1.00 44.06 312 ASP A CA 1
ATOM 2432 C C . ASP A 1 312 ? 8.222 44.031 -9.656 1.00 44.06 312 ASP A C 1
ATOM 2434 O O . ASP A 1 312 ? 7.141 44.256 -10.206 1.00 44.06 312 ASP A O 1
ATOM 2438 N N . ALA A 1 313 ? 8.349 43.049 -8.759 1.00 32.75 313 ALA A N 1
ATOM 2439 C CA . ALA A 1 313 ? 7.210 42.279 -8.258 1.00 32.75 313 ALA A CA 1
ATOM 2440 C C . ALA A 1 313 ? 7.004 42.494 -6.750 1.00 32.75 313 ALA A C 1
ATOM 2442 O O . ALA A 1 313 ? 7.885 42.293 -5.917 1.00 32.75 313 ALA A O 1
ATOM 2443 N N . VAL A 1 314 ? 5.795 42.947 -6.421 1.00 35.69 314 VAL A N 1
ATOM 2444 C CA . VAL A 1 314 ? 5.332 43.380 -5.100 1.00 35.69 314 VAL A CA 1
ATOM 2445 C C . VAL A 1 314 ? 5.346 42.221 -4.096 1.00 35.69 314 VAL A C 1
ATOM 2447 O O . VAL A 1 314 ? 4.712 41.191 -4.309 1.00 35.69 314 VAL A O 1
ATOM 2450 N N . ASN A 1 315 ? 6.041 42.426 -2.977 1.00 30.14 315 ASN A N 1
ATOM 2451 C CA . ASN A 1 315 ? 6.155 41.489 -1.862 1.00 30.14 315 ASN A CA 1
ATOM 2452 C C . ASN A 1 315 ? 4.839 41.450 -1.056 1.00 30.14 315 ASN A C 1
ATOM 2454 O O . ASN A 1 315 ? 4.500 42.430 -0.388 1.00 30.14 315 ASN A O 1
ATOM 2458 N N . TYR A 1 316 ? 4.088 40.348 -1.134 1.00 31.88 316 TYR A N 1
ATOM 2459 C CA . TYR A 1 316 ? 2.959 40.085 -0.237 1.00 31.88 316 TYR A CA 1
ATOM 2460 C C . TYR A 1 316 ? 3.462 39.321 0.997 1.00 31.88 316 TYR A C 1
ATOM 2462 O O . TYR A 1 316 ? 3.778 38.136 0.931 1.00 31.88 316 TYR A O 1
ATOM 2470 N N . ASP A 1 317 ? 3.556 40.042 2.116 1.00 35.09 317 ASP A N 1
ATOM 2471 C CA . ASP A 1 317 ? 3.885 39.534 3.453 1.00 35.09 317 ASP A CA 1
ATOM 2472 C C . ASP A 1 317 ? 2.612 38.955 4.101 1.00 35.09 317 ASP A C 1
ATOM 2474 O O . ASP A 1 317 ? 1.789 39.697 4.637 1.00 35.09 317 ASP A O 1
ATOM 2478 N N . ASP A 1 318 ? 2.426 37.633 4.034 1.00 36.91 318 ASP A N 1
ATOM 2479 C CA . ASP A 1 318 ? 1.311 36.910 4.673 1.00 36.91 318 ASP A CA 1
ATOM 2480 C C . ASP A 1 318 ? 1.564 36.669 6.177 1.00 36.91 318 ASP A C 1
ATOM 2482 O O . ASP A 1 318 ? 1.494 35.549 6.693 1.00 36.91 318 ASP A O 1
ATOM 2486 N N . ARG A 1 319 ? 1.831 37.744 6.923 1.00 35.78 319 ARG A N 1
ATOM 2487 C CA . ARG A 1 319 ? 1.757 37.738 8.390 1.00 35.78 319 ARG A CA 1
ATOM 2488 C C . ARG A 1 319 ? 0.377 38.196 8.839 1.00 35.78 319 ARG A C 1
ATOM 2490 O O . ARG A 1 319 ? 0.135 39.376 9.067 1.00 35.78 319 ARG A O 1
ATOM 2497 N N . ILE A 1 320 ? -0.535 37.238 8.986 1.00 36.34 320 ILE A N 1
ATOM 2498 C CA . ILE A 1 320 ? -1.763 37.437 9.761 1.00 36.34 320 ILE A CA 1
ATOM 2499 C C . ILE A 1 320 ? -1.396 37.220 11.234 1.00 36.34 320 ILE A C 1
ATOM 2501 O O . ILE A 1 320 ? -1.443 36.100 11.737 1.00 36.34 320 ILE A O 1
ATOM 2505 N N . GLU A 1 321 ? -0.980 38.295 11.902 1.00 37.97 321 GLU A N 1
ATOM 2506 C CA . GLU A 1 321 ? -1.059 38.390 13.359 1.00 37.97 321 GLU A CA 1
ATOM 2507 C C . GLU A 1 321 ? -2.513 38.712 13.730 1.00 37.97 321 GLU A C 1
ATOM 2509 O O . GLU A 1 321 ? -3.100 39.692 13.264 1.00 37.97 321 GLU A O 1
ATOM 2514 N N . GLU A 1 322 ? -3.110 37.826 14.525 1.00 38.31 322 GLU A N 1
ATOM 2515 C CA . GLU A 1 322 ? -4.301 38.127 15.309 1.00 38.31 322 GLU A CA 1
ATOM 2516 C C . GLU A 1 322 ? -4.000 39.329 16.204 1.00 38.31 322 GLU A C 1
ATOM 2518 O O . GLU A 1 322 ? -3.018 39.302 16.937 1.00 38.31 322 GLU A O 1
ATOM 2523 N N . ASP A 1 323 ? -4.881 40.327 16.215 1.00 35.88 323 ASP A N 1
ATOM 2524 C CA . ASP A 1 323 ? -5.162 41.010 17.469 1.00 35.88 323 ASP A CA 1
ATOM 2525 C C . ASP A 1 323 ? -6.617 41.466 17.534 1.00 35.88 323 ASP A C 1
ATOM 2527 O O . ASP A 1 323 ? -7.166 42.163 16.674 1.00 35.88 323 ASP A O 1
ATOM 2531 N N . ALA A 1 324 ? -7.237 40.983 18.602 1.00 35.09 324 ALA A N 1
ATOM 2532 C CA . ALA A 1 324 ? -8.497 41.425 19.135 1.00 35.09 324 ALA A CA 1
ATOM 2533 C C . ALA A 1 324 ? -8.344 42.842 19.699 1.00 35.09 324 ALA A C 1
ATOM 2535 O O . ALA A 1 324 ? -7.415 43.107 20.450 1.00 35.09 324 ALA A O 1
ATOM 2536 N N . ASP A 1 325 ? -9.270 43.726 19.336 1.00 34.94 325 ASP A N 1
ATOM 2537 C CA . ASP A 1 325 ? -9.940 44.691 20.219 1.00 34.94 325 ASP A CA 1
ATOM 2538 C C . ASP A 1 325 ? -10.396 45.901 19.408 1.00 34.94 325 ASP A C 1
ATOM 2540 O O . ASP A 1 325 ? -9.646 46.839 19.163 1.00 34.94 325 ASP A O 1
ATOM 2544 N N . LEU A 1 326 ? -11.688 45.933 19.085 1.00 35.03 326 LEU A N 1
ATOM 2545 C CA . LEU A 1 326 ? -12.443 47.180 19.154 1.00 35.03 326 LEU A CA 1
ATOM 2546 C C . LEU A 1 326 ? -13.797 46.883 19.797 1.00 35.03 326 LEU A C 1
ATOM 2548 O O . LEU A 1 326 ? -14.794 46.541 19.163 1.00 35.03 326 LEU A O 1
ATOM 2552 N N . LEU A 1 327 ? -13.753 46.987 21.123 1.00 34.75 327 LEU A N 1
ATOM 2553 C CA . LEU A 1 327 ? -14.858 47.307 22.008 1.00 34.75 327 LEU A CA 1
ATOM 2554 C C . LEU A 1 327 ? -15.770 48.393 21.421 1.00 34.75 327 LEU A C 1
ATOM 2556 O O . LEU A 1 327 ? -15.307 49.429 20.953 1.00 34.75 327 LEU A O 1
ATOM 2560 N N . ALA A 1 328 ? -17.070 48.144 21.559 1.00 37.97 328 ALA A N 1
ATOM 2561 C CA . ALA A 1 328 ? -18.055 49.078 22.096 1.00 37.97 328 ALA A CA 1
ATOM 2562 C C . ALA A 1 328 ? -17.769 50.586 21.926 1.00 37.97 328 ALA A C 1
ATOM 2564 O O . ALA A 1 328 ? -17.099 51.199 22.758 1.00 37.97 328 ALA A O 1
ATOM 2565 N N . ALA A 1 329 ? -18.433 51.184 20.937 1.00 36.38 329 ALA A N 1
ATOM 2566 C CA . ALA A 1 329 ? -19.073 52.494 21.045 1.00 36.38 329 ALA A CA 1
ATOM 2567 C C . ALA A 1 329 ? -20.259 52.554 20.075 1.00 36.38 329 ALA A C 1
ATOM 2569 O O . ALA A 1 329 ? -20.059 52.237 18.882 1.00 36.38 329 ALA A O 1
#

Sequence (329 aa):
MQIGFDFGDIGAVKEVLPSPVWKPARPSLREWGRLLDDAERAVQLLPYVERAIFSACIEAARTHRGDEIERSMTRAKTDAEREALMNGDVWSPHSCTTVEATGEARANLMQHCVASAEGGQDVPGIEYKTRHDDNVKCGAIHAVGVGTVVVREWGSVGVGSITFELSRSTFFLASYRDDMPMHYAPASLWRPAYCADKIAFSNDTAPSVPTFLFNGREYVNTGSVSISGKESCTAWSIAPLDGWSEQTYDYRSKCAAYDRYEKERGDSRGMVVKVRGQLCVLDKPICFFDDNVTHNYSFIDEKEDDEGEQDDAVNYDDRIEEDADLLAA

Radius of gyration: 24.78 Å; chains: 1; bounding box: 55×73×58 Å

pLDDT: mean 80.01, std 21.02, range [25.47, 97.88]

Organism: Burkholderia lata (strain ATCC 17760 / DSM 23089 / LMG 22485 / NCIMB 9086 / R18194 / 383) (NCBI:txid482957)